Protein AF-A0A958YJ14-F1 (afdb_monomer)

Foldseek 3Di:
DVVLVVVLVVLLVVLLCLLQQVLVLCVLVVPPCSQLRSVLSLLLSLVVQLVSDPQSLVSLVVSLVSSLVSNCVLPVPRDPVSNVLSVCLSNLSSVLSNVDPPDLVSLLVSLQVSLLSVLVSVVVVCCVVVNCVVQVVQQVVVVVVCVVVVHDDPDGSSVVVSVVSSVVSNVSSNVSSVVSSVVVVVVVPDDPPPPPPPPPPPPDDDDDDDDDDPVVVVVVVVVVLVVVLVCCVPVVDDPDSVSVSCNSNSSSVVVVVCCCVPVND

Secondary structure (DSSP, 8-state):
-HHHHHHHHHHHHHHHHIIIIIHHHHHHTT-TTHHHHHHHHHHHHHHHHHHH-SSHHHHHHHHHHHHHHHHHHH-TTS-HHHHHHHHHHHHHHHHHHHHS-S-HHHHHHHHHHHHHHHHHHHHHHHHHHHHHHHHHHHHHHHHHHHHHTT---SS-HHHHHHHHHHHHHHHHHHHHHHHHHHHHHHHHHS----------------------HHHHHHHHHHHHHHHHHHHHHHH--TT-THHHHHHHHHHHHHHHHHHHHHT--

Solvent-accessible surface area (backbone atoms only — not comparable to full-atom values): 14707 Å² total; per-residue (Å²): 125,82,60,44,63,57,49,42,53,52,44,33,51,53,40,29,43,38,57,33,43,52,37,45,41,30,57,71,67,67,44,91,57,39,62,60,55,43,47,50,54,43,54,42,37,53,48,52,40,46,69,63,35,90,57,26,44,62,50,41,54,53,37,46,53,52,27,51,52,50,29,50,73,74,38,65,85,57,59,70,67,62,54,50,52,54,50,49,47,42,52,51,46,22,52,48,60,59,78,40,70,100,44,73,64,54,45,23,50,49,28,24,54,45,35,39,48,53,52,48,52,51,53,50,53,48,41,70,74,55,40,69,61,54,50,51,51,44,30,57,52,34,52,54,50,27,65,73,67,76,47,90,68,95,67,56,42,45,58,54,52,52,50,52,54,50,48,54,33,37,51,51,10,40,52,47,14,53,49,41,52,53,51,51,51,54,63,71,66,55,70,85,74,75,79,70,73,77,72,71,86,70,80,80,74,93,71,94,74,84,94,60,76,74,60,56,57,53,51,50,52,51,49,51,54,50,51,51,52,51,50,49,70,74,67,56,63,93,87,52,79,60,57,60,40,52,49,51,44,52,49,51,49,47,51,54,50,50,45,54,73,71,72,48,134

Sequence (265 aa):
MKNTKSIIEKLTALWALNECGLGGFMHVLNSPFTGVIVGGISILLISLIAFYAENKWQSILKALLIVLIIKMGVSPYSPFAAYIAVSFQAILGALLFSNFSWKRLTIVVLGLVTFLESALQKLIVLTIVYGENLWKAIDIYGYWIQAKLHFMSTTSATSVLIAIYLLVYAVCGILAGFFIKSMIQIISQEKEHTFELKADNLSFENSKSKRSFKRKVVWFWLLT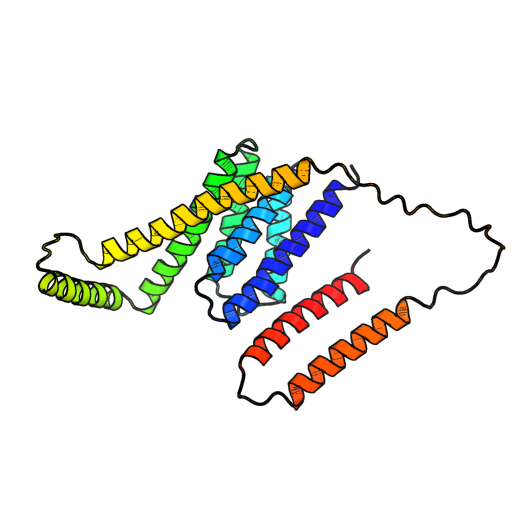VTVIVLAFTFFGGPLLGWQKAIYIVLRSFLILMLWYLVLGP

Radius of gyration: 24.13 Å; Cα contacts (8 Å, |Δi|>4): 210; chains: 1; bounding box: 49×46×86 Å

pLDDT: mean 77.94, std 17.93, range [33.56, 97.19]

Mean predicted aligned error: 14.06 Å

Nearest PDB structures (foldseek):
  4huq-assembly1_S  TM=5.018E-01  e=1.338E+00  Levilactobacillus brevis ATCC 367
  3efz-assembly1_B  TM=1.859E-01  e=7.776E+00  Cryptosporidium parvum Iowa II

Structure (mmCIF, N/CA/C/O backbone):
data_AF-A0A958YJ14-F1
#
_entry.id   AF-A0A958YJ14-F1
#
loop_
_atom_site.group_PDB
_atom_site.id
_atom_site.type_symbol
_atom_site.label_atom_id
_atom_site.label_alt_id
_atom_site.label_comp_id
_atom_site.label_asym_id
_atom_site.label_entity_id
_atom_site.label_seq_id
_atom_site.pdbx_PDB_ins_code
_atom_site.Cartn_x
_atom_site.Cartn_y
_atom_site.Cartn_z
_atom_site.occupancy
_atom_site.B_iso_or_equiv
_atom_site.auth_seq_id
_atom_site.auth_comp_id
_atom_site.auth_asym_id
_atom_site.auth_atom_id
_atom_site.pdbx_PDB_model_num
ATOM 1 N N . MET A 1 1 ? -21.530 1.262 24.829 1.00 42.09 1 MET A N 1
ATOM 2 C CA . MET A 1 1 ? -20.276 2.044 24.671 1.00 42.09 1 MET A CA 1
ATOM 3 C C . MET A 1 1 ? -18.987 1.298 25.055 1.00 42.09 1 MET A C 1
ATOM 5 O O . MET A 1 1 ? -17.949 1.648 24.517 1.00 42.09 1 MET A O 1
ATOM 9 N N . LYS A 1 2 ? -18.991 0.259 25.915 1.00 44.78 2 LYS A N 1
ATOM 10 C CA . LYS A 1 2 ? -17.759 -0.498 26.266 1.00 44.78 2 LYS A CA 1
ATOM 11 C C . LYS A 1 2 ? -17.163 -1.353 25.123 1.00 44.78 2 LYS A C 1
ATOM 13 O O . LYS A 1 2 ? -15.987 -1.686 25.190 1.00 44.78 2 LYS A O 1
ATOM 18 N N . ASN A 1 3 ? -17.936 -1.678 24.079 1.00 66.00 3 ASN A N 1
ATOM 19 C CA . ASN A 1 3 ? -17.528 -2.645 23.046 1.00 66.00 3 ASN A CA 1
ATOM 20 C C . ASN A 1 3 ? -16.706 -2.031 21.887 1.00 66.00 3 ASN A C 1
ATOM 22 O O . ASN A 1 3 ? -15.818 -2.685 21.351 1.00 66.00 3 ASN A O 1
ATOM 26 N N . THR A 1 4 ? -16.927 -0.759 21.524 1.00 79.69 4 THR A N 1
ATOM 27 C CA . THR A 1 4 ? -16.304 -0.134 20.334 1.00 79.69 4 THR A CA 1
ATOM 28 C C . THR A 1 4 ? -14.791 0.035 20.456 1.00 79.69 4 THR A C 1
ATOM 30 O O . THR A 1 4 ? -14.069 -0.237 19.501 1.00 79.69 4 THR A O 1
ATOM 33 N N . LYS A 1 5 ? -14.284 0.404 21.641 1.00 83.31 5 LYS A N 1
ATOM 34 C CA . LYS A 1 5 ? -12.832 0.479 21.891 1.00 83.31 5 LYS A CA 1
ATOM 35 C C . LYS A 1 5 ? -12.154 -0.885 21.737 1.00 83.31 5 LYS A C 1
ATOM 37 O O . LYS A 1 5 ? -11.157 -0.983 21.030 1.00 83.31 5 LYS A O 1
ATOM 42 N N . SER A 1 6 ? -12.749 -1.939 22.304 1.00 86.56 6 SER A N 1
ATOM 43 C CA . SER A 1 6 ? -12.231 -3.308 22.174 1.00 86.56 6 SER A CA 1
ATOM 44 C C . SER A 1 6 ? -12.225 -3.787 20.717 1.00 86.56 6 SER A C 1
ATOM 46 O O . SER A 1 6 ? -11.283 -4.451 20.289 1.00 86.56 6 SER A O 1
ATOM 48 N N . ILE A 1 7 ? -13.241 -3.423 19.924 1.00 88.44 7 ILE A N 1
ATOM 49 C CA . ILE A 1 7 ? -13.281 -3.732 18.487 1.00 88.44 7 ILE A CA 1
ATOM 50 C C . ILE A 1 7 ? -12.128 -3.036 17.751 1.00 88.44 7 ILE A C 1
ATOM 52 O O . ILE A 1 7 ? -11.415 -3.689 16.993 1.00 88.44 7 ILE A O 1
ATOM 56 N N . ILE A 1 8 ? -11.894 -1.744 18.000 1.00 90.44 8 ILE A N 1
ATOM 57 C CA . ILE A 1 8 ? -10.805 -0.987 17.358 1.00 90.44 8 ILE A CA 1
ATOM 58 C C . ILE A 1 8 ? -9.433 -1.575 17.709 1.00 90.44 8 ILE A C 1
ATOM 60 O O . ILE A 1 8 ? -8.580 -1.703 16.832 1.00 90.44 8 ILE A O 1
ATOM 64 N N . GLU A 1 9 ? -9.217 -1.984 18.959 1.00 90.94 9 GLU A N 1
ATOM 65 C CA . GLU A 1 9 ? -7.976 -2.644 19.386 1.00 90.94 9 GLU A CA 1
ATOM 66 C C . GLU A 1 9 ? -7.766 -3.983 18.665 1.00 90.94 9 GLU A C 1
ATOM 68 O O . GLU A 1 9 ? -6.679 -4.239 18.145 1.00 90.94 9 GLU A O 1
ATOM 73 N N . LYS A 1 10 ? -8.815 -4.809 18.543 1.00 91.81 10 LYS A N 1
ATOM 74 C CA . LYS A 1 10 ? -8.764 -6.075 17.789 1.00 91.81 10 LYS A CA 1
ATOM 75 C C . LYS A 1 10 ? -8.483 -5.849 16.304 1.00 91.81 10 LYS A C 1
ATOM 77 O O . LYS A 1 10 ? -7.664 -6.559 15.727 1.00 91.81 10 LYS A O 1
ATOM 82 N N . LEU A 1 11 ? -9.119 -4.850 15.690 1.00 93.56 11 LEU A N 1
ATOM 83 C CA . LEU A 1 11 ? -8.869 -4.476 14.295 1.00 93.56 11 LEU A CA 1
ATOM 84 C C . LEU A 1 11 ? -7.442 -3.952 14.097 1.00 93.56 11 LEU A C 1
ATOM 86 O O . LEU A 1 11 ? -6.807 -4.278 13.100 1.00 93.56 11 LEU A O 1
ATOM 90 N N . THR A 1 12 ? -6.913 -3.201 15.064 1.00 93.12 12 THR A N 1
ATOM 91 C CA . THR A 1 12 ? -5.523 -2.726 15.053 1.00 93.12 12 THR A CA 1
ATOM 92 C C . THR A 1 12 ? -4.544 -3.894 15.142 1.00 93.12 12 THR A C 1
ATOM 94 O O . THR A 1 12 ? -3.580 -3.948 14.384 1.00 93.12 12 THR A O 1
ATOM 97 N N . ALA A 1 13 ? -4.808 -4.869 16.016 1.00 91.88 13 ALA A N 1
ATOM 98 C CA . ALA A 1 13 ? -3.993 -6.075 16.126 1.00 91.88 13 ALA A CA 1
ATOM 99 C C . ALA A 1 13 ? -4.040 -6.921 14.841 1.00 91.88 13 ALA A C 1
ATOM 101 O O . ALA A 1 13 ? -3.000 -7.379 14.370 1.00 91.88 13 ALA A O 1
ATOM 102 N N . LEU A 1 14 ? -5.223 -7.079 14.234 1.00 93.25 14 LEU A N 1
ATOM 103 C CA . LEU A 1 14 ? -5.382 -7.733 12.930 1.00 93.25 14 LEU A CA 1
ATOM 104 C C . LEU A 1 14 ? -4.619 -6.996 11.829 1.00 93.25 14 LEU A C 1
ATOM 106 O O . LEU A 1 14 ? -4.011 -7.632 10.971 1.00 93.25 14 LEU A O 1
ATOM 110 N N . TRP A 1 15 ? -4.610 -5.665 11.866 1.00 95.56 15 TRP A N 1
ATOM 111 C CA . TRP A 1 15 ? -3.882 -4.863 10.891 1.00 95.56 15 TRP A CA 1
ATOM 112 C C . TRP A 1 15 ? -2.373 -5.005 11.065 1.00 95.56 15 TRP A C 1
ATOM 114 O O . TRP A 1 15 ? -1.661 -5.232 10.089 1.00 95.56 15 TRP A O 1
ATOM 124 N N . ALA A 1 16 ? -1.886 -4.999 12.304 1.00 91.88 16 ALA A N 1
ATOM 125 C CA . ALA A 1 16 ? -0.485 -5.266 12.593 1.00 91.88 16 ALA A CA 1
ATOM 126 C C . ALA A 1 16 ? -0.076 -6.678 12.140 1.00 91.88 16 ALA A C 1
ATOM 128 O O . ALA A 1 16 ? 0.976 -6.848 11.526 1.00 91.88 16 ALA A O 1
ATOM 129 N N . LEU A 1 17 ? -0.926 -7.684 12.363 1.00 91.00 17 LEU A N 1
ATOM 130 C CA . LEU A 1 17 ? -0.701 -9.043 11.872 1.00 91.00 17 LEU A CA 1
ATOM 131 C C . LEU A 1 17 ? -0.676 -9.108 10.336 1.00 91.00 17 LEU A C 1
ATOM 133 O O . LEU A 1 17 ? 0.172 -9.804 9.779 1.00 91.00 17 LEU A O 1
ATOM 137 N N . ASN A 1 18 ? -1.560 -8.381 9.647 1.00 92.44 18 ASN A N 1
ATOM 138 C CA . ASN A 1 18 ? -1.541 -8.284 8.186 1.00 92.44 18 ASN A CA 1
ATOM 139 C C . ASN A 1 18 ? -0.217 -7.686 7.686 1.00 92.44 18 ASN A C 1
ATOM 141 O O . ASN A 1 18 ? 0.430 -8.250 6.809 1.00 92.44 18 ASN A O 1
ATOM 145 N N . GLU A 1 19 ? 0.236 -6.589 8.284 1.00 89.56 19 GLU A N 1
ATOM 146 C CA . GLU A 1 19 ? 1.449 -5.902 7.841 1.00 89.56 19 GLU A CA 1
ATOM 147 C C . GLU A 1 19 ? 2.741 -6.664 8.143 1.00 89.56 19 GLU A C 1
ATOM 149 O O . GLU A 1 19 ? 3.651 -6.697 7.315 1.00 89.56 19 GLU A O 1
ATOM 154 N N . CYS A 1 20 ? 2.829 -7.290 9.315 1.00 86.94 20 CYS A N 1
ATOM 155 C CA . CYS A 1 20 ? 4.053 -7.960 9.758 1.00 86.94 20 CYS A CA 1
ATOM 156 C C . CYS A 1 20 ? 4.070 -9.433 9.347 1.00 86.94 20 CYS A C 1
ATOM 158 O O . CYS A 1 20 ? 5.082 -9.944 8.875 1.00 86.94 20 CYS A O 1
ATOM 160 N N . GLY A 1 21 ? 2.939 -10.118 9.525 1.00 84.06 21 GLY A N 1
ATOM 161 C CA . GLY A 1 21 ? 2.782 -11.537 9.233 1.00 84.06 21 GLY A CA 1
ATOM 162 C C . GLY A 1 21 ? 2.597 -11.785 7.742 1.00 84.06 21 GLY A C 1
ATOM 163 O O . GLY A 1 21 ? 3.484 -12.348 7.104 1.00 84.06 21 GLY A O 1
ATOM 164 N N . LEU A 1 22 ? 1.467 -11.345 7.175 1.00 83.31 22 LEU A N 1
ATOM 165 C CA . LEU A 1 22 ? 1.184 -11.547 5.747 1.00 83.31 22 LEU A CA 1
ATOM 166 C C . LEU A 1 22 ? 2.153 -10.751 4.867 1.00 83.31 22 LEU A C 1
ATOM 168 O O . LEU A 1 22 ? 2.692 -11.304 3.913 1.00 83.31 22 LEU A O 1
ATOM 172 N N . GLY A 1 23 ? 2.439 -9.494 5.213 1.00 80.81 23 GLY A N 1
ATOM 173 C CA . GLY A 1 23 ? 3.421 -8.667 4.509 1.00 80.81 23 GLY A CA 1
ATOM 174 C C . GLY A 1 23 ? 4.827 -9.259 4.526 1.00 80.81 23 GLY A C 1
ATOM 175 O O . GLY A 1 23 ? 5.443 -9.402 3.468 1.00 80.81 23 GLY A O 1
ATOM 176 N N . GLY A 1 24 ? 5.309 -9.687 5.696 1.00 76.50 24 GLY A N 1
ATOM 177 C CA . GLY A 1 24 ? 6.600 -10.362 5.826 1.00 76.50 24 GLY A CA 1
ATOM 178 C C . GLY A 1 24 ? 6.654 -11.678 5.046 1.00 76.50 24 GLY A C 1
ATOM 179 O O . GLY A 1 24 ? 7.612 -11.928 4.317 1.00 76.50 24 GLY A O 1
ATOM 180 N N . PHE A 1 25 ? 5.603 -12.496 5.128 1.00 80.44 25 PHE A N 1
ATOM 181 C CA . PHE A 1 25 ? 5.505 -13.757 4.390 1.00 80.44 25 PHE A CA 1
ATOM 182 C C . PHE A 1 25 ? 5.544 -13.546 2.872 1.00 80.44 25 PHE A C 1
ATOM 184 O O . PHE A 1 25 ? 6.325 -14.184 2.166 1.00 80.44 25 PHE A O 1
ATOM 191 N N . MET A 1 26 ? 4.749 -12.603 2.371 1.00 78.56 26 MET A N 1
ATOM 192 C CA . MET A 1 26 ? 4.671 -12.277 0.948 1.00 78.56 26 MET A CA 1
ATOM 193 C C . MET A 1 26 ? 5.985 -11.706 0.408 1.00 78.56 26 MET A C 1
ATOM 195 O O . MET A 1 26 ? 6.366 -12.001 -0.728 1.00 78.56 26 MET A O 1
ATOM 199 N N . HIS A 1 27 ? 6.715 -10.961 1.243 1.00 71.62 27 HIS A N 1
ATOM 200 C CA . HIS A 1 27 ? 8.055 -10.502 0.911 1.00 71.62 27 HIS A CA 1
ATOM 201 C C . HIS A 1 27 ? 9.051 -11.664 0.811 1.00 71.62 27 HIS A C 1
ATOM 203 O O . HIS A 1 27 ? 9.857 -11.697 -0.115 1.00 71.62 27 HIS A O 1
ATOM 209 N N . VAL A 1 28 ? 9.009 -12.631 1.730 1.00 74.81 28 VAL A N 1
ATOM 210 C CA . VAL A 1 28 ? 9.900 -13.804 1.671 1.00 74.81 28 VAL A CA 1
ATOM 211 C C . VAL A 1 28 ? 9.611 -14.661 0.436 1.00 74.81 28 VAL A C 1
ATOM 213 O O . VAL A 1 28 ? 10.536 -15.202 -0.165 1.00 74.81 28 VAL A O 1
ATOM 216 N N . LEU A 1 29 ? 8.346 -14.747 0.018 1.00 76.38 29 LEU A N 1
ATOM 217 C CA . LEU A 1 29 ? 7.948 -15.446 -1.205 1.00 76.38 29 LEU A CA 1
ATOM 218 C C . LEU A 1 29 ? 8.246 -14.672 -2.501 1.00 76.38 29 LEU A C 1
ATOM 220 O O . LEU A 1 29 ? 7.975 -15.197 -3.578 1.00 76.38 29 LEU A O 1
ATOM 224 N N . ASN A 1 30 ? 8.774 -13.443 -2.424 1.00 70.12 30 ASN A N 1
ATOM 225 C CA . ASN A 1 30 ? 8.978 -12.549 -3.571 1.00 70.12 30 ASN A CA 1
ATOM 226 C C . ASN A 1 30 ? 7.718 -12.394 -4.445 1.00 70.12 30 ASN A C 1
ATOM 228 O O . ASN A 1 30 ? 7.798 -12.286 -5.670 1.00 70.12 30 ASN A O 1
ATOM 232 N N . SER A 1 31 ? 6.533 -12.405 -3.826 1.00 75.81 31 SER A N 1
ATOM 233 C CA . SER A 1 31 ? 5.286 -12.397 -4.585 1.00 75.81 31 SER A CA 1
ATOM 234 C C . SER A 1 31 ? 5.029 -11.019 -5.210 1.00 75.81 31 SER A C 1
ATOM 236 O O . SER A 1 31 ? 4.998 -10.004 -4.496 1.00 75.81 31 SER A O 1
ATOM 238 N N . PRO A 1 32 ? 4.750 -10.940 -6.525 1.00 69.06 32 PRO A N 1
ATOM 239 C CA . PRO A 1 32 ? 4.473 -9.668 -7.189 1.00 69.06 32 PRO A CA 1
ATOM 240 C C . PRO A 1 32 ? 3.169 -9.020 -6.691 1.00 69.06 32 PRO A C 1
ATOM 242 O O . PRO A 1 32 ? 3.013 -7.798 -6.786 1.00 69.06 32 PRO A O 1
ATOM 245 N N . PHE A 1 33 ? 2.266 -9.801 -6.087 1.00 76.38 33 PHE A N 1
ATOM 246 C CA . PHE A 1 33 ? 0.945 -9.359 -5.626 1.00 76.38 33 PHE A CA 1
ATOM 247 C C . PHE A 1 33 ? 0.911 -8.862 -4.175 1.00 76.38 33 PHE A C 1
ATOM 249 O O . PHE A 1 33 ? -0.157 -8.510 -3.677 1.00 76.38 33 PHE A O 1
ATOM 256 N N . THR A 1 34 ? 2.067 -8.778 -3.506 1.00 81.19 34 THR A N 1
ATOM 257 C CA . THR A 1 34 ? 2.179 -8.340 -2.102 1.00 81.19 34 THR A CA 1
ATOM 258 C C . THR A 1 34 ? 1.433 -7.033 -1.830 1.00 81.19 34 THR A C 1
ATOM 260 O O . THR A 1 34 ? 0.605 -6.979 -0.928 1.00 81.19 34 THR A O 1
ATOM 263 N N . GLY A 1 35 ? 1.653 -6.002 -2.654 1.00 80.56 35 GLY A N 1
ATOM 264 C CA . GLY A 1 35 ? 1.011 -4.696 -2.464 1.00 80.56 35 GLY A CA 1
ATOM 265 C C . GLY A 1 35 ? -0.514 -4.725 -2.618 1.00 80.56 35 GLY A C 1
ATOM 266 O O . GLY A 1 35 ? -1.209 -4.025 -1.894 1.00 80.56 35 GLY A O 1
ATOM 267 N N . VAL A 1 36 ? -1.041 -5.576 -3.504 1.00 86.75 36 VAL A N 1
ATOM 268 C CA . VAL A 1 36 ? -2.489 -5.702 -3.738 1.00 86.75 36 VAL A CA 1
ATOM 269 C C . VAL A 1 36 ? -3.163 -6.413 -2.567 1.00 86.75 36 VAL A C 1
ATOM 271 O O . VAL A 1 36 ? -4.176 -5.942 -2.059 1.00 86.75 36 VAL A O 1
ATOM 274 N N . ILE A 1 37 ? -2.592 -7.533 -2.118 1.00 88.50 37 ILE A N 1
ATOM 275 C CA . ILE A 1 37 ? -3.187 -8.358 -1.060 1.00 88.50 37 ILE A CA 1
ATOM 276 C C . ILE A 1 37 ? -3.056 -7.662 0.296 1.00 88.50 37 ILE A C 1
ATOM 278 O O . ILE A 1 37 ? -4.057 -7.421 0.968 1.00 88.50 37 ILE A O 1
ATOM 282 N N . VAL A 1 38 ? -1.830 -7.297 0.678 1.00 90.62 38 VAL A N 1
ATOM 283 C CA . VAL A 1 38 ? -1.550 -6.687 1.985 1.00 90.62 38 VAL A CA 1
ATOM 284 C C . VAL A 1 38 ? -2.198 -5.308 2.058 1.00 90.62 38 VAL A C 1
ATOM 286 O O . VAL A 1 38 ? -2.910 -5.028 3.018 1.00 90.62 38 VAL A O 1
ATOM 289 N N . GLY A 1 39 ? -2.049 -4.490 1.010 1.00 90.75 39 GLY A N 1
ATOM 290 C CA . GLY A 1 39 ? -2.685 -3.177 0.931 1.00 90.75 39 GLY A CA 1
ATOM 291 C C . GLY A 1 39 ? -4.211 -3.259 0.934 1.00 90.75 39 GLY A C 1
ATOM 292 O O . GLY A 1 39 ? -4.856 -2.509 1.660 1.00 90.75 39 GLY A O 1
ATOM 293 N N . GLY A 1 40 ? -4.804 -4.208 0.203 1.00 92.75 40 GLY A N 1
ATOM 294 C CA . GLY A 1 40 ? -6.254 -4.419 0.184 1.00 92.75 40 GLY A CA 1
ATOM 295 C C . GLY A 1 40 ? -6.830 -4.739 1.566 1.00 92.75 40 GLY A C 1
ATOM 296 O O . GLY A 1 40 ? -7.809 -4.120 1.988 1.00 92.75 40 GLY A O 1
ATOM 297 N N . ILE A 1 41 ? -6.191 -5.655 2.302 1.00 93.31 41 ILE A N 1
ATOM 298 C CA . ILE A 1 41 ? -6.588 -5.997 3.677 1.00 93.31 41 ILE A CA 1
ATOM 299 C C . ILE A 1 41 ? -6.380 -4.798 4.613 1.00 93.31 41 ILE A C 1
ATOM 301 O O . ILE A 1 41 ? -7.245 -4.508 5.439 1.00 93.31 41 ILE A O 1
ATOM 305 N N . SER A 1 42 ? -5.285 -4.051 4.459 1.00 94.94 42 SER A N 1
ATOM 306 C CA . SER A 1 42 ? -5.022 -2.852 5.261 1.00 94.94 42 SER A CA 1
ATOM 307 C C . SER A 1 42 ? -6.098 -1.787 5.067 1.00 94.94 42 SER A C 1
ATOM 309 O O . SER A 1 42 ? -6.633 -1.276 6.048 1.00 94.94 42 SER A O 1
ATOM 311 N N . ILE A 1 43 ? -6.515 -1.511 3.829 1.00 95.12 43 ILE A N 1
ATOM 312 C CA . ILE A 1 43 ? -7.589 -0.545 3.548 1.00 95.12 43 ILE A CA 1
ATOM 313 C C . ILE A 1 43 ? -8.925 -1.016 4.133 1.00 95.12 43 ILE A C 1
ATOM 315 O O . ILE A 1 43 ? -9.682 -0.198 4.662 1.00 95.12 43 ILE A O 1
ATOM 319 N N . LEU A 1 44 ? -9.214 -2.321 4.088 1.00 95.25 44 LEU A N 1
ATOM 320 C CA . LEU A 1 44 ? -10.399 -2.899 4.725 1.00 95.25 44 LEU A CA 1
ATOM 321 C C . LEU A 1 44 ? -10.394 -2.651 6.239 1.00 95.25 44 LEU A C 1
ATOM 323 O O . LEU A 1 44 ? -11.397 -2.200 6.790 1.00 95.25 44 LEU A O 1
ATOM 327 N N . LEU A 1 45 ? -9.265 -2.900 6.905 1.00 95.50 45 LEU A N 1
ATOM 328 C CA . LEU A 1 45 ? -9.130 -2.730 8.352 1.00 95.50 45 LEU A CA 1
ATOM 329 C C . LEU A 1 45 ? -9.157 -1.256 8.763 1.00 95.50 45 LEU A C 1
ATOM 331 O O . LEU A 1 45 ? -9.859 -0.911 9.710 1.00 95.50 45 LEU A O 1
ATOM 335 N N . ILE A 1 46 ? -8.483 -0.374 8.018 1.00 95.38 46 ILE A N 1
ATOM 336 C CA . ILE A 1 46 ? -8.555 1.084 8.210 1.00 95.38 46 ILE A CA 1
ATOM 337 C C . ILE A 1 46 ? -10.004 1.561 8.080 1.00 95.38 46 ILE A C 1
ATOM 339 O O . ILE A 1 46 ? -10.477 2.343 8.906 1.00 95.38 46 ILE A O 1
ATOM 343 N N . SER A 1 47 ? -10.728 1.055 7.079 1.00 94.31 47 SER A N 1
ATOM 344 C CA . SER A 1 47 ? -12.145 1.359 6.898 1.00 94.31 47 SER A CA 1
ATOM 345 C C . SER A 1 47 ? -12.951 0.873 8.109 1.00 94.31 47 SER A C 1
ATOM 347 O O . SER A 1 47 ? -13.644 1.666 8.735 1.00 94.31 47 SER A O 1
ATOM 349 N N . LEU A 1 48 ? -12.822 -0.385 8.535 1.00 92.81 48 LEU A N 1
ATOM 350 C CA . LEU A 1 48 ? -13.539 -0.885 9.717 1.00 92.81 48 LEU A CA 1
ATOM 351 C C . LEU A 1 48 ? -13.219 -0.089 10.996 1.00 92.81 48 LEU A C 1
ATOM 353 O O . LEU A 1 48 ? -14.129 0.228 11.760 1.00 92.81 48 LEU A O 1
ATOM 357 N N . ILE A 1 49 ? -11.961 0.305 11.213 1.00 93.12 49 ILE A N 1
ATOM 358 C CA . ILE A 1 49 ? -11.577 1.177 12.335 1.00 93.12 49 ILE A CA 1
ATOM 359 C C . ILE A 1 49 ? -12.325 2.510 12.243 1.00 93.12 49 ILE A C 1
ATOM 361 O O . ILE A 1 49 ? -12.903 2.969 13.227 1.00 93.12 49 ILE A O 1
ATOM 365 N N . ALA A 1 50 ? -12.362 3.112 11.056 1.00 92.56 50 ALA A N 1
ATOM 366 C CA . ALA A 1 50 ? -13.070 4.359 10.805 1.00 92.56 50 ALA A CA 1
ATOM 367 C C . ALA A 1 50 ? -14.605 4.232 10.933 1.00 92.56 50 ALA A C 1
ATOM 369 O O . ALA A 1 50 ? -15.286 5.247 11.094 1.00 92.56 50 ALA A O 1
ATOM 370 N N . PHE A 1 51 ? -15.156 3.017 10.830 1.00 90.38 51 PHE A N 1
ATOM 371 C CA . PHE A 1 51 ? -16.592 2.747 10.934 1.00 90.38 51 PHE A CA 1
ATOM 372 C C . PHE A 1 51 ? -17.040 2.731 12.397 1.00 90.38 51 PHE A C 1
ATOM 374 O O . PHE A 1 51 ? -18.069 3.310 12.733 1.00 90.38 51 PHE A O 1
ATOM 381 N N . TYR A 1 52 ? -16.240 2.120 13.275 1.00 89.25 52 TYR A N 1
ATOM 382 C CA . TYR A 1 52 ? -16.532 2.021 14.711 1.00 89.25 52 TYR A CA 1
ATOM 383 C C . TYR A 1 52 ? -15.996 3.194 15.549 1.00 89.25 52 TYR A C 1
ATOM 385 O O . TYR A 1 52 ? -16.333 3.307 16.729 1.00 89.25 52 TYR A O 1
ATOM 393 N N . ALA A 1 53 ? -15.140 4.050 14.985 1.00 89.12 53 ALA A N 1
ATOM 394 C CA . ALA A 1 53 ? -14.535 5.169 15.701 1.00 89.12 53 ALA A CA 1
ATOM 395 C C . ALA A 1 53 ? -15.453 6.398 15.789 1.00 89.12 53 ALA A C 1
ATOM 397 O O . ALA A 1 53 ? -15.951 6.891 14.780 1.00 89.12 53 ALA A O 1
ATOM 398 N N . GLU A 1 54 ? -15.560 6.970 16.992 1.00 84.50 54 GLU A N 1
ATOM 399 C CA . GLU A 1 54 ? -16.169 8.291 17.210 1.00 84.50 54 GLU A CA 1
ATOM 400 C C . GLU A 1 54 ? -15.291 9.399 16.600 1.00 84.50 54 GLU A C 1
ATOM 402 O O . GLU A 1 54 ? -15.750 10.195 15.783 1.00 84.50 54 GLU A O 1
ATOM 407 N N . ASN A 1 55 ? -13.990 9.401 16.929 1.00 89.88 55 ASN A N 1
ATOM 408 C CA . ASN A 1 55 ? -12.990 10.277 16.317 1.00 89.88 55 ASN A CA 1
ATOM 409 C C . ASN A 1 55 ? -12.097 9.482 15.354 1.00 89.88 55 ASN A C 1
ATOM 411 O O . ASN A 1 55 ? -11.077 8.909 15.742 1.00 89.88 55 ASN A O 1
ATOM 415 N N . LYS A 1 56 ? -12.498 9.457 14.081 1.00 92.19 56 LYS A N 1
ATOM 416 C CA . LYS A 1 56 ? -11.861 8.660 13.020 1.00 92.19 56 LYS A CA 1
ATOM 417 C C . LYS A 1 56 ? -10.381 8.991 12.844 1.00 92.19 56 LYS A C 1
ATOM 419 O O . LYS A 1 56 ? -9.559 8.082 12.818 1.00 92.19 56 LYS A O 1
ATOM 424 N N . TRP A 1 57 ? -10.042 10.280 12.789 1.00 93.31 57 TRP A N 1
ATOM 425 C CA . TRP A 1 57 ? -8.665 10.742 12.599 1.00 93.31 57 TRP A CA 1
ATOM 426 C C . TRP A 1 57 ? -7.746 10.219 13.705 1.00 93.31 57 TRP A C 1
ATOM 428 O O . TRP A 1 57 ? -6.743 9.560 13.437 1.00 93.31 57 TRP A O 1
ATOM 438 N N . GLN A 1 58 ? -8.125 10.448 14.966 1.00 93.06 58 GLN A N 1
ATOM 439 C CA . GLN A 1 58 ? -7.317 10.014 16.104 1.00 93.06 58 GLN A CA 1
ATOM 440 C C . GLN A 1 58 ? -7.229 8.489 16.208 1.00 93.06 58 GLN A C 1
ATOM 442 O O . GLN A 1 58 ? -6.152 7.971 16.493 1.00 93.06 58 GLN A O 1
ATOM 447 N N . SER A 1 59 ? -8.328 7.764 15.986 1.00 94.00 59 SER A N 1
ATOM 448 C CA . SER A 1 59 ? -8.328 6.300 16.085 1.00 94.00 59 SER A CA 1
ATOM 449 C C . SER A 1 59 ? -7.457 5.642 15.016 1.00 94.00 59 SER A C 1
ATOM 451 O O . SER A 1 59 ? -6.693 4.737 15.341 1.00 94.00 59 SER A O 1
ATOM 453 N N . ILE A 1 60 ? -7.511 6.118 13.767 1.00 96.06 60 ILE A N 1
ATOM 454 C CA . ILE A 1 60 ? -6.694 5.570 12.674 1.00 96.06 60 ILE A CA 1
ATOM 455 C C . ILE A 1 60 ? -5.213 5.883 12.894 1.00 96.06 60 ILE A C 1
ATOM 457 O O . ILE A 1 60 ? -4.386 4.994 12.728 1.00 96.06 60 ILE A O 1
ATOM 461 N N . LEU A 1 61 ? -4.857 7.102 13.321 1.00 96.31 61 LEU A N 1
ATOM 462 C CA . LEU A 1 61 ? -3.453 7.448 13.580 1.00 96.31 61 LEU A CA 1
ATOM 463 C C . LEU A 1 61 ? -2.871 6.705 14.788 1.00 96.31 61 LEU A C 1
ATOM 465 O O . LEU A 1 61 ? -1.717 6.281 14.746 1.00 96.31 61 LEU A O 1
ATOM 469 N N . LYS A 1 62 ? -3.662 6.496 15.848 1.00 94.62 62 LYS A N 1
ATOM 470 C CA . LYS A 1 62 ? -3.254 5.644 16.976 1.00 94.62 62 LYS A CA 1
ATOM 471 C C . LYS A 1 62 ? -3.016 4.207 16.517 1.00 94.62 62 LYS A C 1
ATOM 473 O O . LYS A 1 62 ? -1.991 3.627 16.865 1.00 94.62 62 LYS A O 1
ATOM 478 N N . ALA A 1 63 ? -3.928 3.661 15.712 1.00 96.06 63 ALA A N 1
ATOM 479 C CA . ALA A 1 63 ? -3.774 2.330 15.140 1.00 96.06 63 ALA A CA 1
ATOM 480 C C . ALA A 1 63 ? -2.532 2.238 14.239 1.00 96.06 63 ALA A C 1
ATOM 482 O O . ALA A 1 63 ? -1.745 1.309 14.390 1.00 96.06 63 ALA A O 1
ATOM 483 N N . LEU A 1 64 ? -2.303 3.235 13.377 1.00 97.19 64 LEU A N 1
ATOM 484 C CA . LEU A 1 64 ? -1.121 3.323 12.519 1.00 97.19 64 LEU A CA 1
ATOM 485 C C . LEU A 1 64 ? 0.168 3.288 13.340 1.00 97.19 64 LEU A C 1
ATOM 487 O O . LEU A 1 64 ? 1.070 2.521 13.025 1.00 97.19 64 LEU A O 1
ATOM 491 N N . LEU A 1 65 ? 0.258 4.099 14.395 1.00 95.12 65 LEU A N 1
ATOM 492 C CA . LEU A 1 65 ? 1.448 4.161 15.238 1.00 95.12 65 LEU A CA 1
ATOM 493 C C . LEU A 1 65 ? 1.746 2.797 15.870 1.00 95.12 65 LEU A C 1
ATOM 495 O O . LEU A 1 65 ? 2.883 2.333 15.819 1.00 95.12 65 LEU A O 1
ATOM 499 N N . ILE A 1 66 ? 0.722 2.123 16.400 1.00 92.94 66 ILE A N 1
ATOM 500 C CA . ILE A 1 66 ? 0.856 0.769 16.955 1.00 92.94 66 ILE A CA 1
ATOM 501 C C . ILE A 1 66 ? 1.336 -0.209 15.874 1.00 92.94 66 ILE A C 1
ATOM 503 O O . ILE A 1 66 ? 2.279 -0.965 16.099 1.00 92.94 66 ILE A O 1
ATOM 507 N N . VAL A 1 67 ? 0.730 -0.170 14.686 1.00 94.44 67 VAL A N 1
ATOM 508 C CA . VAL A 1 67 ? 1.080 -1.043 13.556 1.00 94.44 67 VAL A CA 1
ATOM 509 C C . VAL A 1 67 ? 2.521 -0.822 13.105 1.00 94.44 67 VAL A C 1
ATOM 511 O O . VAL A 1 67 ? 3.234 -1.798 12.891 1.00 94.44 67 VAL A O 1
ATOM 514 N N . LEU A 1 68 ? 2.986 0.427 13.016 1.00 92.25 68 LEU A N 1
ATOM 515 C CA . LEU A 1 68 ? 4.369 0.745 12.656 1.00 92.25 68 LEU A CA 1
ATOM 516 C C . LEU A 1 68 ? 5.361 0.258 13.716 1.00 92.25 68 LEU A C 1
ATOM 518 O O . LEU A 1 68 ? 6.367 -0.346 13.353 1.00 92.25 68 LEU A O 1
ATOM 522 N N . ILE A 1 69 ? 5.066 0.451 15.007 1.00 89.31 69 ILE A N 1
ATOM 523 C CA . ILE A 1 69 ? 5.912 -0.060 16.098 1.00 89.31 69 ILE A CA 1
ATOM 524 C C . ILE A 1 69 ? 6.034 -1.582 16.008 1.00 89.31 69 ILE A C 1
ATOM 526 O O . ILE A 1 69 ? 7.142 -2.117 16.065 1.00 89.31 69 ILE A O 1
ATOM 530 N N . ILE A 1 70 ? 4.914 -2.287 15.823 1.00 87.88 70 ILE A N 1
ATOM 531 C CA . ILE A 1 70 ? 4.924 -3.747 15.686 1.00 87.88 70 ILE A CA 1
ATOM 532 C C . ILE A 1 70 ? 5.684 -4.152 14.415 1.00 87.88 70 ILE A C 1
ATOM 534 O O . ILE A 1 70 ? 6.503 -5.065 14.474 1.00 87.88 70 ILE A O 1
ATOM 538 N N . LYS A 1 71 ? 5.503 -3.444 13.293 1.00 86.38 71 LYS A N 1
ATOM 539 C CA . LYS A 1 71 ? 6.210 -3.714 12.028 1.00 86.38 71 LYS A CA 1
ATOM 540 C C . LYS A 1 71 ? 7.717 -3.572 12.162 1.00 86.38 71 LYS A C 1
ATOM 542 O O . LYS A 1 71 ? 8.444 -4.458 11.708 1.00 86.38 71 LYS A O 1
ATOM 547 N N . MET A 1 72 ? 8.172 -2.528 12.850 1.00 83.25 72 MET A N 1
ATOM 548 C CA . MET A 1 72 ? 9.586 -2.327 13.158 1.00 83.25 72 MET A CA 1
ATOM 549 C C . MET A 1 72 ? 10.121 -3.398 14.114 1.00 83.25 72 MET A C 1
ATOM 551 O O . MET A 1 72 ? 11.210 -3.918 13.892 1.00 83.25 72 MET A O 1
ATOM 555 N N . GLY A 1 73 ? 9.364 -3.763 15.153 1.00 81.75 73 GLY A N 1
ATOM 556 C CA . GLY A 1 73 ? 9.798 -4.751 16.145 1.00 81.75 73 GLY A CA 1
ATOM 557 C C . GLY A 1 73 ? 9.825 -6.191 15.622 1.00 81.75 73 GLY A C 1
ATOM 558 O O . GLY A 1 73 ? 10.738 -6.952 15.937 1.00 81.75 73 GLY A O 1
ATOM 559 N N . VAL A 1 74 ? 8.836 -6.574 14.813 1.00 81.81 74 VAL A N 1
ATOM 560 C CA . VAL A 1 74 ? 8.659 -7.947 14.310 1.00 81.81 74 VAL A CA 1
ATOM 561 C C . VAL A 1 74 ? 9.407 -8.170 12.994 1.00 81.81 74 VAL A C 1
ATOM 563 O O . VAL A 1 74 ? 9.950 -9.252 12.770 1.00 81.81 74 VAL A O 1
ATOM 566 N N . SER A 1 75 ? 9.476 -7.154 12.131 1.00 70.25 75 SER A N 1
ATOM 567 C CA . SER A 1 75 ? 10.050 -7.254 10.783 1.00 70.25 75 SER A CA 1
ATOM 568 C C . SER A 1 75 ? 10.945 -6.052 10.426 1.00 70.25 75 SER A C 1
ATOM 570 O O . SER A 1 75 ? 10.675 -5.352 9.444 1.00 70.25 75 SER A O 1
ATOM 572 N N . PRO A 1 76 ? 12.041 -5.811 11.175 1.00 68.75 76 PRO A N 1
ATOM 573 C CA . PRO A 1 76 ? 12.892 -4.628 10.992 1.00 68.75 76 PRO A CA 1
ATOM 574 C C . PRO A 1 76 ? 13.506 -4.534 9.589 1.00 68.75 76 PRO A C 1
ATOM 576 O O . PRO A 1 76 ? 13.741 -3.439 9.093 1.00 68.75 76 PRO A O 1
ATOM 579 N N . TYR A 1 77 ? 13.709 -5.672 8.921 1.00 70.00 77 TYR A N 1
ATOM 580 C CA . TYR A 1 77 ? 14.278 -5.751 7.572 1.00 70.00 77 TYR A CA 1
ATOM 581 C C . TYR A 1 77 ? 13.263 -5.513 6.443 1.00 70.00 77 TYR A C 1
ATOM 583 O O . TYR A 1 77 ? 13.600 -5.701 5.275 1.00 70.00 77 TYR A O 1
ATOM 591 N N . SER A 1 78 ? 12.019 -5.138 6.760 1.00 73.81 78 SER A N 1
ATOM 592 C CA . SER A 1 78 ? 11.035 -4.774 5.737 1.00 73.81 78 SER A CA 1
ATOM 593 C C . SER A 1 78 ? 11.525 -3.575 4.909 1.00 73.81 78 SER A C 1
ATOM 595 O O . SER A 1 78 ? 12.121 -2.654 5.473 1.00 73.81 78 SER A O 1
ATOM 597 N N . PRO A 1 79 ? 11.251 -3.524 3.592 1.00 76.88 79 PRO A N 1
ATOM 598 C CA . PRO A 1 79 ? 11.649 -2.408 2.747 1.00 76.88 79 PRO A CA 1
ATOM 599 C C . PRO A 1 79 ? 11.113 -1.088 3.273 1.00 76.88 79 PRO A C 1
ATOM 601 O O . PRO A 1 79 ? 9.955 -0.996 3.680 1.00 76.88 79 PRO A O 1
ATOM 604 N N . PHE A 1 80 ? 11.921 -0.038 3.159 1.00 81.94 80 PHE A N 1
ATOM 605 C CA . PHE A 1 80 ? 11.518 1.306 3.561 1.00 81.94 80 PHE A CA 1
ATOM 606 C C . PHE A 1 80 ? 10.220 1.765 2.868 1.00 81.94 80 PHE A C 1
ATOM 608 O O . PHE A 1 80 ? 9.318 2.291 3.521 1.00 81.94 80 PHE A O 1
ATOM 615 N N . ALA A 1 81 ? 10.061 1.450 1.577 1.00 84.06 81 ALA A N 1
ATOM 616 C CA . ALA A 1 81 ? 8.839 1.725 0.816 1.00 84.06 81 ALA A CA 1
ATOM 617 C C . ALA A 1 81 ? 7.577 1.104 1.451 1.00 84.06 81 ALA A C 1
ATOM 619 O O . ALA A 1 81 ? 6.508 1.708 1.425 1.00 84.06 81 ALA A O 1
ATOM 620 N N . ALA A 1 82 ? 7.700 -0.053 2.111 1.00 84.75 82 ALA A N 1
ATOM 621 C CA . ALA A 1 82 ? 6.577 -0.713 2.773 1.00 84.75 82 ALA A CA 1
ATOM 622 C C . ALA A 1 82 ? 6.131 -0.003 4.063 1.00 84.75 82 ALA A C 1
ATOM 624 O O . ALA A 1 82 ? 4.999 -0.203 4.496 1.00 84.75 82 ALA A O 1
ATOM 625 N N . TYR A 1 83 ? 6.981 0.808 4.698 1.00 89.19 83 TYR A N 1
ATOM 626 C CA . TYR A 1 83 ? 6.568 1.673 5.811 1.00 89.19 83 TYR A CA 1
ATOM 627 C C . TYR A 1 83 ? 5.859 2.928 5.296 1.00 89.19 83 TYR A C 1
ATOM 629 O O . TYR A 1 83 ? 4.842 3.340 5.862 1.00 89.19 83 TYR A O 1
ATOM 637 N N . ILE A 1 84 ? 6.356 3.492 4.190 1.00 91.00 84 ILE A N 1
ATOM 638 C CA . ILE A 1 84 ? 5.731 4.635 3.514 1.00 91.00 84 ILE A CA 1
ATOM 639 C C . ILE A 1 84 ? 4.332 4.260 3.026 1.00 91.00 84 ILE A C 1
ATOM 641 O O . ILE A 1 84 ? 3.385 4.974 3.337 1.00 91.00 84 ILE A O 1
ATOM 645 N N . ALA A 1 85 ? 4.184 3.118 2.348 1.00 91.81 85 ALA A N 1
ATOM 646 C CA . ALA A 1 85 ? 2.905 2.684 1.783 1.00 91.81 85 ALA A CA 1
ATOM 647 C C . ALA A 1 85 ? 1.808 2.566 2.855 1.00 91.81 85 ALA A C 1
ATOM 649 O O . ALA A 1 85 ? 0.713 3.099 2.698 1.00 91.81 85 ALA A O 1
ATOM 650 N N . VAL A 1 86 ? 2.110 1.924 3.988 1.00 94.06 86 VAL A N 1
ATOM 651 C CA . VAL A 1 86 ? 1.152 1.738 5.095 1.00 94.06 86 VAL A CA 1
ATOM 652 C C . VAL A 1 86 ? 0.787 3.064 5.745 1.00 94.06 86 VAL A C 1
ATOM 654 O O . VAL A 1 86 ? -0.379 3.318 6.049 1.00 94.06 86 VAL A O 1
ATOM 657 N N . SER A 1 87 ? 1.782 3.930 5.932 1.00 95.38 87 SER A N 1
ATOM 658 C CA . SER A 1 87 ? 1.566 5.268 6.478 1.00 95.38 87 SER A CA 1
ATOM 659 C C . SER A 1 87 ? 0.681 6.093 5.549 1.00 95.38 87 SER A C 1
ATOM 661 O O . SER A 1 87 ? -0.278 6.709 6.005 1.00 95.38 87 SER A O 1
ATOM 663 N N . PHE A 1 88 ? 0.941 6.044 4.241 1.00 95.94 88 PHE A N 1
ATOM 664 C CA . PHE A 1 88 ? 0.139 6.720 3.231 1.00 95.94 88 PHE A CA 1
ATOM 665 C C . PHE A 1 88 ? -1.305 6.202 3.214 1.00 95.94 88 PHE A C 1
ATOM 667 O O . PHE A 1 88 ? -2.235 7.003 3.286 1.00 95.94 88 PHE A O 1
ATOM 674 N N . GLN A 1 89 ? -1.509 4.880 3.209 1.00 95.75 89 GLN A N 1
ATOM 675 C CA . GLN A 1 89 ? -2.836 4.253 3.268 1.00 95.75 89 GLN A CA 1
ATOM 676 C C . GLN A 1 89 ? -3.648 4.738 4.475 1.00 95.75 89 GLN A C 1
ATOM 678 O O . GLN A 1 89 ? -4.820 5.096 4.345 1.00 95.75 89 GLN A O 1
ATOM 683 N N . ALA A 1 90 ? -3.017 4.782 5.647 1.00 96.69 90 ALA A N 1
ATOM 684 C CA . ALA A 1 90 ? -3.660 5.177 6.889 1.00 96.69 90 ALA A CA 1
ATOM 685 C C . ALA A 1 90 ? -3.937 6.678 6.974 1.00 96.69 90 ALA A C 1
ATOM 687 O O . ALA A 1 90 ? -5.030 7.068 7.377 1.00 96.69 90 ALA A O 1
ATOM 688 N N . ILE A 1 91 ? -2.984 7.523 6.573 1.00 97.12 91 ILE A N 1
ATOM 689 C CA . ILE A 1 91 ? -3.151 8.983 6.563 1.00 97.12 91 ILE A CA 1
ATOM 690 C C . ILE A 1 91 ? -4.227 9.382 5.553 1.00 97.12 91 ILE A C 1
ATOM 692 O O . ILE A 1 91 ? -5.115 10.170 5.879 1.00 97.12 91 ILE A O 1
ATOM 696 N N . LEU A 1 92 ? -4.196 8.805 4.349 1.00 96.44 92 LEU A N 1
ATOM 697 C CA . LEU A 1 92 ? -5.214 9.051 3.335 1.00 96.44 92 LEU A CA 1
ATOM 698 C C . LEU A 1 92 ? -6.588 8.569 3.805 1.00 96.44 92 LEU A C 1
ATOM 700 O O . LEU A 1 92 ? -7.570 9.294 3.662 1.00 96.44 92 LEU A O 1
ATOM 704 N N . GLY A 1 93 ? -6.662 7.381 4.412 1.00 95.12 93 GLY A N 1
ATOM 705 C CA . GLY A 1 93 ? -7.888 6.873 5.021 1.00 95.12 93 GLY A CA 1
ATOM 706 C C . GLY A 1 93 ? -8.409 7.800 6.118 1.00 95.12 93 GLY A C 1
ATOM 707 O O . GLY A 1 93 ? -9.591 8.140 6.124 1.00 95.12 93 GLY A O 1
ATOM 708 N N . ALA A 1 94 ? -7.530 8.275 7.003 1.00 95.31 94 ALA A N 1
ATOM 709 C CA . ALA A 1 94 ? -7.884 9.214 8.058 1.00 95.31 94 ALA A CA 1
ATOM 710 C C . ALA A 1 94 ? -8.457 10.516 7.498 1.00 95.31 94 ALA A C 1
ATOM 712 O O . ALA A 1 94 ? -9.531 10.916 7.938 1.00 95.31 94 ALA A O 1
ATOM 713 N N . LEU A 1 95 ? -7.801 11.112 6.499 1.00 95.56 95 LEU A N 1
ATOM 714 C CA . LEU A 1 95 ? -8.239 12.343 5.835 1.00 95.56 95 LEU A CA 1
ATOM 715 C C . LEU A 1 95 ? -9.586 12.154 5.134 1.00 95.56 95 LEU A C 1
ATOM 717 O O . LEU A 1 95 ? -10.512 12.949 5.310 1.00 95.56 95 LEU A O 1
ATOM 721 N N . LEU A 1 96 ? -9.718 11.083 4.351 1.00 94.69 96 LEU A N 1
ATOM 722 C CA . LEU A 1 96 ? -10.933 10.818 3.593 1.00 94.69 96 LEU A CA 1
ATOM 723 C C . LEU A 1 96 ? -12.122 10.544 4.517 1.00 94.69 96 LEU A C 1
ATOM 725 O O . LEU A 1 96 ? -13.191 11.115 4.317 1.00 94.69 96 LEU A O 1
ATOM 729 N N . PHE A 1 97 ? -11.955 9.720 5.552 1.00 93.25 97 PHE A N 1
ATOM 730 C CA . PHE A 1 97 ? -13.054 9.387 6.456 1.00 93.25 97 PHE A CA 1
ATOM 731 C C . PHE A 1 97 ? -13.368 10.490 7.476 1.00 93.25 97 PHE A C 1
ATOM 733 O O . PHE A 1 97 ? -14.508 10.545 7.952 1.00 93.25 97 PHE A O 1
ATOM 740 N N . SER A 1 98 ? -12.409 11.359 7.826 1.00 90.19 98 SER A N 1
ATOM 741 C CA . SER A 1 98 ? -12.664 12.523 8.686 1.00 90.19 98 SER A CA 1
ATOM 742 C C . SER A 1 98 ? -13.432 13.617 7.954 1.00 90.19 98 SER A C 1
ATOM 744 O O . SER A 1 98 ? -14.363 14.177 8.526 1.00 90.19 98 SER A O 1
ATOM 746 N N . ASN A 1 99 ? -13.072 13.895 6.697 1.00 89.25 99 ASN A N 1
ATOM 747 C CA . ASN A 1 99 ? -13.613 15.034 5.953 1.00 89.25 99 ASN A CA 1
ATOM 748 C C . ASN A 1 99 ? -14.851 14.665 5.135 1.00 89.25 99 ASN A C 1
ATOM 750 O O . ASN A 1 99 ? -15.720 15.506 4.910 1.00 89.25 99 ASN A O 1
ATOM 754 N N . PHE A 1 100 ? -14.953 13.411 4.695 1.00 88.25 100 PHE A N 1
ATOM 755 C CA . PHE A 1 100 ? -16.079 12.932 3.908 1.00 88.25 100 PHE A CA 1
ATOM 756 C C . PHE A 1 100 ? -16.916 11.922 4.686 1.00 88.25 100 PHE A C 1
ATOM 758 O O . PHE A 1 100 ? -16.468 11.209 5.586 1.00 88.25 100 PHE A O 1
ATOM 765 N N . SER A 1 101 ? -18.192 11.855 4.317 1.00 79.31 101 SER A N 1
ATOM 766 C CA . SER A 1 101 ? -19.098 10.840 4.845 1.00 79.31 101 SER A CA 1
ATOM 767 C C . SER A 1 101 ? -18.718 9.446 4.343 1.00 79.31 101 SER A C 1
ATOM 769 O O . SER A 1 101 ? -18.010 9.277 3.346 1.00 79.31 101 SER A O 1
ATOM 771 N N . TRP A 1 102 ? -19.248 8.445 5.046 1.00 77.69 102 TRP A N 1
ATOM 772 C CA . TRP A 1 102 ? -19.160 7.015 4.753 1.00 77.69 102 TRP A CA 1
ATOM 773 C C . TRP A 1 102 ? -19.913 6.635 3.463 1.00 77.69 102 TRP A C 1
ATOM 775 O O . TRP A 1 102 ? -20.889 5.889 3.458 1.00 77.69 102 TRP A O 1
ATOM 785 N N . LYS A 1 103 ? -19.479 7.205 2.338 1.00 83.62 103 LYS A N 1
ATOM 786 C CA . LYS A 1 103 ? -20.048 6.998 1.007 1.00 83.62 103 LYS A CA 1
ATOM 787 C C . LYS A 1 103 ? -19.215 5.986 0.231 1.00 83.62 103 LYS A C 1
ATOM 789 O O . LYS A 1 103 ? -18.008 5.861 0.413 1.00 83.62 103 LYS A O 1
ATOM 794 N N . ARG A 1 104 ? -19.874 5.310 -0.716 1.00 85.50 104 ARG A N 1
ATOM 795 C CA . ARG A 1 104 ? -19.237 4.372 -1.659 1.00 85.50 104 ARG A CA 1
ATOM 796 C C . ARG A 1 104 ? -18.036 5.004 -2.366 1.00 85.50 104 ARG A C 1
ATOM 798 O O . ARG A 1 104 ? -17.014 4.351 -2.514 1.00 85.50 104 ARG A O 1
ATOM 805 N N . LEU A 1 105 ? -18.169 6.272 -2.753 1.00 90.38 105 LEU A N 1
ATOM 806 C CA . LEU A 1 105 ? -17.122 7.014 -3.446 1.00 90.38 105 LEU A CA 1
ATOM 807 C C . LEU A 1 105 ? -15.845 7.126 -2.602 1.00 90.38 105 LEU A C 1
ATOM 809 O O . LEU A 1 105 ? -14.768 6.868 -3.115 1.00 90.38 105 LEU A O 1
ATOM 813 N N . THR A 1 106 ? -15.963 7.433 -1.308 1.00 92.44 106 THR A N 1
ATOM 814 C CA . THR A 1 106 ? -14.819 7.615 -0.402 1.00 92.44 106 THR A CA 1
ATOM 815 C C . THR A 1 106 ? -13.956 6.353 -0.315 1.00 92.44 106 THR A C 1
ATOM 817 O O . THR A 1 106 ? -12.738 6.428 -0.435 1.00 92.44 106 THR A O 1
ATOM 820 N N . ILE A 1 107 ? -14.590 5.182 -0.177 1.00 93.12 107 ILE A N 1
ATOM 821 C CA . ILE A 1 107 ? -13.896 3.885 -0.084 1.00 93.12 107 ILE A CA 1
ATOM 822 C C . ILE A 1 107 ? -13.267 3.500 -1.432 1.00 93.12 107 ILE A C 1
ATOM 824 O O . ILE A 1 107 ? -12.146 3.001 -1.471 1.00 93.12 107 ILE A O 1
ATOM 828 N N . VAL A 1 108 ? -13.961 3.759 -2.547 1.00 94.81 108 VAL A N 1
ATOM 829 C CA . VAL A 1 108 ? -13.433 3.494 -3.897 1.00 94.81 108 VAL A CA 1
ATOM 830 C C . VAL A 1 108 ? -12.241 4.394 -4.216 1.00 94.81 108 VAL A C 1
ATOM 832 O O . VAL A 1 108 ? -11.240 3.906 -4.727 1.00 94.81 108 VAL A O 1
ATOM 835 N N . VAL A 1 109 ? -12.309 5.683 -3.872 1.00 95.50 109 VAL A N 1
ATOM 836 C CA . VAL A 1 109 ? -11.189 6.621 -4.034 1.00 95.50 109 VAL A CA 1
ATOM 837 C C . VAL A 1 109 ? -10.005 6.192 -3.172 1.00 95.50 109 VAL A C 1
ATOM 839 O O . VAL A 1 109 ? -8.882 6.162 -3.668 1.00 95.50 109 VAL A O 1
ATOM 842 N N . LEU A 1 110 ? -10.246 5.793 -1.919 1.00 95.56 110 LEU A N 1
ATOM 843 C CA . LEU A 1 110 ? -9.198 5.261 -1.052 1.00 95.56 110 LEU A CA 1
ATOM 844 C C . LEU A 1 110 ? -8.519 4.037 -1.689 1.00 95.56 110 LEU A C 1
ATOM 846 O O . LEU A 1 110 ? -7.295 4.010 -1.787 1.00 95.56 110 LEU A O 1
ATOM 850 N N . GLY A 1 111 ? -9.291 3.061 -2.176 1.00 95.06 111 GLY A N 1
ATOM 851 C CA . GLY A 1 111 ? -8.764 1.870 -2.855 1.00 95.06 111 GLY A CA 1
ATOM 852 C C . GLY A 1 111 ? -7.974 2.190 -4.127 1.00 95.06 111 GLY A C 1
ATOM 853 O O . GLY A 1 111 ? -6.869 1.691 -4.317 1.00 95.06 111 GLY A O 1
ATOM 854 N N . LEU A 1 112 ? -8.504 3.074 -4.973 1.00 96.00 112 LEU A N 1
ATOM 855 C CA . LEU A 1 112 ? -7.855 3.502 -6.211 1.00 96.00 112 LEU A CA 1
ATOM 856 C C . LEU A 1 112 ? -6.501 4.172 -5.943 1.00 96.00 112 LEU A C 1
ATOM 858 O O . LEU A 1 112 ? -5.486 3.770 -6.508 1.00 96.00 112 LEU A O 1
ATOM 862 N N . VAL A 1 113 ? -6.481 5.185 -5.074 1.00 96.38 113 VAL A N 1
ATOM 863 C CA . VAL A 1 113 ? -5.284 6.001 -4.834 1.00 96.38 113 VAL A CA 1
ATOM 864 C C . VAL A 1 113 ? -4.190 5.188 -4.147 1.00 96.38 113 VAL A C 1
ATOM 866 O O . VAL A 1 113 ? -3.026 5.301 -4.512 1.00 96.38 113 VAL A O 1
ATOM 869 N N . THR A 1 114 ? -4.543 4.329 -3.193 1.00 94.44 114 THR A N 1
ATOM 870 C CA . THR A 1 114 ? -3.567 3.482 -2.486 1.00 94.44 114 THR A CA 1
ATOM 871 C C . THR A 1 114 ? -2.942 2.417 -3.385 1.00 94.44 114 THR A C 1
ATOM 873 O O . THR A 1 114 ? -1.744 2.161 -3.293 1.00 94.44 114 THR A O 1
ATOM 876 N N . PHE A 1 115 ? -3.716 1.811 -4.290 1.00 94.44 115 PHE A N 1
ATOM 877 C CA . PHE A 1 115 ? -3.180 0.821 -5.225 1.00 94.44 115 PHE A CA 1
ATOM 878 C C . PHE A 1 115 ? -2.299 1.474 -6.288 1.00 94.44 115 PHE A C 1
ATOM 880 O O . PHE A 1 115 ? -1.240 0.936 -6.615 1.00 94.44 115 PHE A O 1
ATOM 887 N N . LEU A 1 116 ? -2.699 2.646 -6.789 1.00 95.06 116 LEU A N 1
ATOM 888 C CA . LEU A 1 116 ? -1.866 3.444 -7.685 1.00 95.06 116 LEU A CA 1
ATOM 889 C C . LEU A 1 116 ? -0.572 3.889 -7.006 1.00 95.06 116 LEU A C 1
ATOM 891 O O . LEU A 1 116 ? 0.488 3.795 -7.616 1.00 95.06 116 LEU A O 1
ATOM 895 N N . GLU A 1 117 ? -0.630 4.307 -5.744 1.00 93.62 117 GLU A N 1
ATOM 896 C CA . GLU A 1 117 ? 0.557 4.668 -4.971 1.00 93.62 117 GLU A CA 1
ATOM 897 C C . GLU A 1 117 ? 1.536 3.490 -4.868 1.00 93.62 117 GLU A C 1
ATOM 899 O O . GLU A 1 117 ? 2.703 3.636 -5.229 1.00 93.62 117 GLU A O 1
ATOM 904 N N . SER A 1 118 ? 1.057 2.292 -4.525 1.00 90.19 118 SER A N 1
ATOM 905 C CA . SER A 1 118 ? 1.903 1.093 -4.477 1.00 90.19 118 SER A CA 1
ATOM 906 C C . SER A 1 118 ? 2.472 0.705 -5.848 1.00 90.19 118 SER A C 1
ATOM 908 O O . SER A 1 118 ? 3.599 0.210 -5.944 1.00 90.19 118 SER A O 1
ATOM 910 N N . ALA A 1 119 ? 1.717 0.931 -6.926 1.00 91.81 119 ALA A N 1
ATOM 911 C CA . ALA A 1 119 ? 2.190 0.705 -8.288 1.00 91.81 119 ALA A CA 1
ATOM 912 C C . ALA A 1 119 ? 3.314 1.686 -8.659 1.00 91.81 119 ALA A C 1
ATOM 914 O O . ALA A 1 119 ? 4.354 1.265 -9.171 1.00 91.81 119 ALA A O 1
ATOM 915 N N . LEU A 1 120 ? 3.126 2.970 -8.346 1.00 92.62 120 LEU A N 1
ATOM 916 C CA . LEU A 1 120 ? 4.094 4.038 -8.585 1.00 92.62 120 LEU A CA 1
ATOM 917 C C . LEU A 1 120 ? 5.366 3.847 -7.760 1.00 92.62 120 LEU A C 1
ATOM 919 O O . LEU A 1 120 ? 6.455 3.980 -8.310 1.00 92.62 120 LEU A O 1
ATOM 923 N N . GLN A 1 121 ? 5.257 3.455 -6.487 1.00 89.94 121 GLN A N 1
ATOM 924 C CA . GLN A 1 121 ? 6.422 3.135 -5.658 1.00 89.94 121 GLN A CA 1
ATOM 925 C C . GLN A 1 121 ? 7.322 2.090 -6.328 1.00 89.94 121 GLN A C 1
ATOM 927 O O . GLN A 1 121 ? 8.538 2.265 -6.378 1.00 89.94 121 GLN A O 1
ATOM 932 N N . LYS A 1 122 ? 6.742 1.024 -6.898 1.00 86.75 122 LYS A N 1
ATOM 933 C CA . LYS A 1 122 ? 7.514 0.004 -7.624 1.00 86.75 122 LYS A CA 1
ATOM 934 C C . LYS A 1 122 ? 8.196 0.568 -8.870 1.00 86.75 122 LYS A C 1
ATOM 936 O O . LYS A 1 122 ? 9.351 0.232 -9.108 1.00 86.75 122 LYS A O 1
ATOM 941 N N . LEU A 1 123 ? 7.522 1.425 -9.641 1.00 90.50 123 LEU A N 1
ATOM 942 C CA . LEU A 1 123 ? 8.115 2.073 -10.821 1.00 90.50 123 LEU A CA 1
ATOM 943 C C . LEU A 1 123 ? 9.271 3.008 -10.442 1.00 90.50 123 LEU A C 1
ATOM 945 O O . LEU A 1 123 ? 10.294 3.030 -11.126 1.00 90.50 123 LEU A O 1
ATOM 949 N N . ILE A 1 124 ? 9.136 3.736 -9.330 1.00 87.44 124 ILE A N 1
ATOM 950 C CA . ILE A 1 124 ? 10.190 4.596 -8.786 1.00 87.44 124 ILE A CA 1
ATOM 951 C C . ILE A 1 124 ? 11.389 3.746 -8.364 1.00 87.44 124 ILE A C 1
ATOM 953 O O . ILE A 1 124 ? 12.502 4.011 -8.808 1.00 87.44 124 ILE A O 1
ATOM 957 N N . VAL A 1 125 ? 11.174 2.686 -7.575 1.00 83.69 125 VAL A N 1
ATOM 958 C CA . VAL A 1 125 ? 12.250 1.771 -7.156 1.00 83.69 125 VAL A CA 1
ATOM 959 C C . VAL A 1 125 ? 12.940 1.152 -8.372 1.00 83.69 125 VAL A C 1
ATOM 961 O O . VAL A 1 125 ? 14.164 1.125 -8.428 1.00 83.69 125 VAL A O 1
ATOM 964 N N . LEU A 1 126 ? 12.176 0.716 -9.374 1.00 82.81 126 LEU A N 1
ATOM 965 C CA . LEU A 1 126 ? 12.714 0.140 -10.603 1.00 82.81 126 LEU A CA 1
ATOM 966 C C . LEU A 1 126 ? 13.591 1.143 -11.369 1.00 82.81 126 LEU A C 1
ATOM 968 O O . LEU A 1 126 ? 14.687 0.798 -11.802 1.00 82.81 126 LEU A O 1
ATOM 972 N N . THR A 1 127 ? 13.138 2.391 -11.481 1.00 86.19 127 THR A N 1
ATOM 973 C CA . THR A 1 127 ? 13.881 3.458 -12.166 1.00 86.19 127 THR A CA 1
ATOM 974 C C . THR A 1 127 ? 15.142 3.849 -11.403 1.00 86.19 127 THR A C 1
ATOM 976 O O . THR A 1 127 ? 16.176 4.077 -12.017 1.00 86.19 127 THR A O 1
ATOM 979 N N . ILE A 1 128 ? 15.092 3.885 -10.070 1.00 80.81 128 ILE A N 1
ATOM 980 C CA . ILE A 1 128 ? 16.266 4.178 -9.239 1.00 80.81 128 ILE A CA 1
ATOM 981 C C . ILE A 1 128 ? 17.301 3.050 -9.340 1.00 80.81 128 ILE A C 1
ATOM 983 O O . ILE A 1 128 ? 18.492 3.325 -9.430 1.00 80.81 128 ILE A O 1
ATOM 987 N N . VAL A 1 129 ? 16.860 1.788 -9.335 1.00 78.31 129 VAL A N 1
ATOM 988 C CA . VAL A 1 129 ? 17.760 0.624 -9.334 1.00 78.31 129 VAL A CA 1
ATOM 989 C C . VAL A 1 129 ? 18.389 0.382 -10.705 1.00 78.31 129 VAL A C 1
ATOM 991 O O . VAL A 1 129 ? 19.590 0.139 -10.785 1.00 78.31 129 VAL A O 1
ATOM 994 N N . TYR A 1 130 ? 17.601 0.433 -11.781 1.00 78.00 130 TYR A N 1
ATOM 995 C CA . TYR A 1 130 ? 18.072 0.075 -13.125 1.00 78.00 130 TYR A CA 1
ATOM 996 C C . TYR A 1 130 ? 18.364 1.283 -14.031 1.00 78.00 130 TYR A C 1
ATOM 998 O O . TYR A 1 130 ? 18.937 1.121 -15.112 1.00 78.00 130 TYR A O 1
ATOM 1006 N N . GLY A 1 131 ? 17.992 2.493 -13.607 1.00 84.12 131 GLY A N 1
ATOM 1007 C CA . GLY A 1 131 ? 18.178 3.722 -14.373 1.00 84.12 131 GLY A CA 1
ATOM 1008 C C . GLY A 1 131 ? 17.359 3.772 -15.667 1.00 84.12 131 GLY A C 1
ATOM 1009 O O . GLY A 1 131 ? 16.462 2.965 -15.917 1.00 84.12 131 GLY A O 1
ATOM 1010 N N . GLU A 1 132 ? 17.706 4.719 -16.540 1.00 85.56 132 GLU A N 1
ATOM 1011 C CA . GLU A 1 132 ? 17.075 4.864 -17.861 1.00 85.56 132 GLU A CA 1
ATOM 1012 C C . GLU A 1 132 ? 17.359 3.697 -18.812 1.00 85.56 132 GLU A C 1
ATOM 1014 O O . GLU A 1 132 ? 16.640 3.504 -19.792 1.00 85.56 132 GLU A O 1
ATOM 1019 N N . ASN A 1 133 ? 18.410 2.920 -18.546 1.00 82.50 133 ASN A N 1
ATOM 1020 C CA . ASN A 1 133 ? 18.843 1.838 -19.426 1.00 82.50 133 ASN A CA 1
ATOM 1021 C C . ASN A 1 133 ? 17.781 0.742 -19.549 1.00 82.50 133 ASN A C 1
ATOM 1023 O O . ASN A 1 133 ? 17.596 0.198 -20.636 1.00 82.50 133 ASN A O 1
ATOM 1027 N N . LEU A 1 134 ? 17.045 0.458 -18.469 1.00 83.94 134 LEU A N 1
ATOM 1028 C CA . LEU A 1 134 ? 15.935 -0.492 -18.504 1.00 83.94 134 LEU A CA 1
ATOM 1029 C C . LEU A 1 134 ? 14.835 -0.034 -19.465 1.00 83.94 134 LEU A C 1
ATOM 1031 O O . LEU A 1 134 ? 14.388 -0.803 -20.311 1.00 83.94 134 LEU A O 1
ATOM 1035 N N . TRP A 1 135 ? 14.428 1.229 -19.354 1.00 90.00 135 TRP A N 1
ATOM 1036 C CA . TRP A 1 135 ? 13.382 1.812 -20.189 1.00 90.00 135 TRP A CA 1
ATOM 1037 C C . TRP A 1 135 ? 13.803 1.853 -21.663 1.00 90.00 135 TRP A C 1
ATOM 1039 O O . TRP A 1 135 ? 13.051 1.426 -22.535 1.00 90.00 135 TRP A O 1
ATOM 1049 N N . LYS A 1 136 ? 15.057 2.230 -21.945 1.00 88.06 136 LYS A N 1
ATOM 1050 C CA . LYS A 1 136 ? 15.621 2.190 -23.305 1.00 88.06 136 LYS A CA 1
ATOM 1051 C C . LYS A 1 136 ? 15.637 0.773 -23.882 1.00 88.06 136 LYS A C 1
ATOM 1053 O O . LYS A 1 136 ? 15.301 0.592 -25.048 1.00 88.06 136 LYS A O 1
ATOM 1058 N N . ALA A 1 137 ? 15.983 -0.237 -23.082 1.00 90.06 137 ALA A N 1
ATOM 1059 C CA . ALA A 1 137 ? 15.958 -1.631 -23.522 1.00 90.06 137 ALA A CA 1
ATOM 1060 C C . ALA A 1 137 ? 14.534 -2.104 -23.867 1.00 90.06 137 ALA A C 1
ATOM 1062 O O . ALA A 1 137 ? 14.344 -2.777 -24.882 1.00 90.06 137 ALA A O 1
ATOM 1063 N N . ILE A 1 138 ? 13.535 -1.712 -23.067 1.00 89.69 138 ILE A N 1
ATOM 1064 C CA . ILE A 1 138 ? 12.117 -1.992 -23.342 1.00 89.69 138 ILE A CA 1
ATOM 1065 C C . ILE A 1 138 ? 11.680 -1.330 -24.651 1.00 89.69 138 ILE A C 1
ATOM 1067 O O . ILE A 1 138 ? 11.019 -1.978 -25.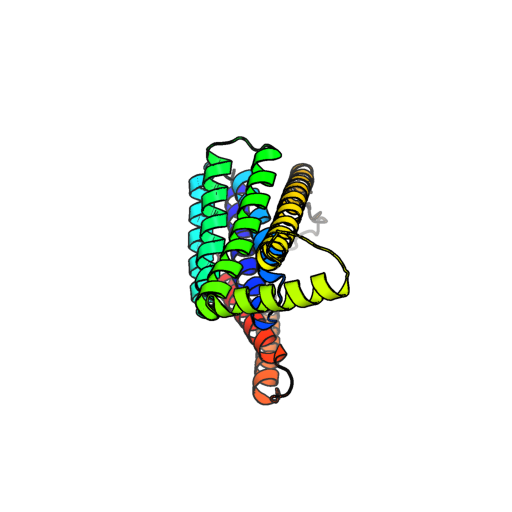460 1.00 89.69 138 ILE A O 1
ATOM 1071 N N . ASP A 1 139 ? 12.077 -0.081 -24.899 1.00 91.12 139 ASP A N 1
ATOM 1072 C CA . ASP A 1 139 ? 11.742 0.609 -26.147 1.00 91.12 139 ASP A CA 1
ATOM 1073 C C . ASP A 1 139 ? 12.408 -0.034 -27.366 1.00 91.12 139 ASP A C 1
ATOM 1075 O O . ASP A 1 139 ? 11.729 -0.281 -28.361 1.00 91.12 139 ASP A O 1
ATOM 1079 N N . ILE A 1 140 ? 13.694 -0.398 -27.285 1.00 90.44 140 ILE A N 1
ATOM 1080 C CA . ILE A 1 140 ? 14.397 -1.127 -28.358 1.00 90.44 140 ILE A CA 1
ATOM 1081 C C . ILE A 1 140 ? 13.681 -2.446 -28.675 1.00 90.44 140 ILE A C 1
ATOM 1083 O O . ILE A 1 140 ? 13.440 -2.765 -29.842 1.00 90.44 140 ILE A O 1
ATOM 1087 N N . TYR A 1 141 ? 13.298 -3.202 -27.645 1.00 89.00 141 TYR A N 1
ATOM 1088 C CA . TYR A 1 141 ? 12.546 -4.443 -27.816 1.00 89.00 141 TYR A CA 1
ATOM 1089 C C . TYR A 1 141 ? 11.146 -4.197 -28.401 1.00 89.00 141 TYR A C 1
ATOM 1091 O O . TYR A 1 141 ? 10.689 -4.929 -29.279 1.00 89.00 141 TYR A O 1
ATOM 1099 N N . GLY A 1 142 ? 10.482 -3.124 -27.974 1.00 88.88 142 GLY A N 1
ATOM 1100 C CA . GLY A 1 142 ? 9.198 -2.688 -28.506 1.00 88.88 142 GLY A CA 1
ATOM 1101 C C . GLY A 1 142 ? 9.247 -2.362 -29.997 1.00 88.88 142 GLY A C 1
ATOM 1102 O O . GLY A 1 142 ? 8.394 -2.834 -30.747 1.00 88.88 142 GLY A O 1
ATOM 1103 N N . TYR A 1 143 ? 10.272 -1.633 -30.446 1.00 89.38 143 TYR A N 1
ATOM 1104 C CA . TYR A 1 143 ? 10.495 -1.356 -31.868 1.00 89.38 143 TYR A CA 1
ATOM 1105 C C . TYR A 1 143 ? 10.710 -2.638 -32.674 1.00 89.38 143 TYR A C 1
ATOM 1107 O O . TYR A 1 143 ? 10.168 -2.776 -33.771 1.00 89.38 143 TYR A O 1
ATOM 1115 N N . TRP A 1 144 ? 11.445 -3.605 -32.121 1.00 89.88 144 TRP A N 1
ATOM 1116 C CA . TRP A 1 144 ? 11.628 -4.907 -32.760 1.00 89.88 144 TRP A CA 1
ATOM 1117 C C . TRP A 1 144 ? 10.294 -5.654 -32.944 1.00 89.88 144 TRP A C 1
ATOM 1119 O O . TRP A 1 144 ? 10.040 -6.186 -34.026 1.00 89.88 144 TRP A O 1
ATOM 1129 N N . ILE A 1 145 ? 9.402 -5.637 -31.943 1.00 88.25 145 ILE A N 1
ATOM 1130 C CA . ILE A 1 145 ? 8.054 -6.230 -32.050 1.00 88.25 145 ILE A CA 1
ATOM 1131 C C . ILE A 1 145 ? 7.207 -5.494 -33.094 1.00 88.25 145 ILE A C 1
ATOM 1133 O O . ILE A 1 145 ? 6.584 -6.129 -33.944 1.00 88.25 145 ILE A O 1
ATOM 1137 N N . GLN A 1 146 ? 7.185 -4.161 -33.047 1.00 88.56 146 GLN A N 1
ATOM 1138 C CA . GLN A 1 146 ? 6.417 -3.330 -33.979 1.00 88.56 146 GLN A CA 1
ATOM 1139 C C . GLN A 1 146 ? 6.822 -3.590 -35.435 1.00 88.56 146 GLN A C 1
ATOM 1141 O O . GLN A 1 146 ? 5.961 -3.782 -36.297 1.00 88.56 146 GLN A O 1
ATOM 1146 N N . ALA A 1 147 ? 8.130 -3.699 -35.691 1.00 87.44 147 ALA A N 1
ATOM 1147 C CA . ALA A 1 147 ? 8.667 -4.043 -37.002 1.00 87.44 147 ALA A CA 1
ATOM 1148 C C . ALA A 1 147 ? 8.218 -5.438 -37.472 1.00 87.44 147 ALA A C 1
ATOM 1150 O O . ALA A 1 147 ? 7.903 -5.615 -38.647 1.00 87.44 147 ALA A O 1
ATOM 1151 N N . LYS A 1 148 ? 8.144 -6.424 -36.566 1.00 90.06 148 LYS A N 1
ATOM 1152 C CA . LYS A 1 148 ? 7.672 -7.786 -36.878 1.00 90.06 148 LYS A CA 1
ATOM 1153 C C . LYS A 1 148 ? 6.168 -7.868 -37.135 1.00 90.06 148 LYS A C 1
ATOM 1155 O O . LYS A 1 148 ? 5.744 -8.706 -37.921 1.00 90.06 148 LYS A O 1
ATOM 1160 N N . LEU A 1 149 ? 5.376 -7.020 -36.484 1.00 87.81 149 LEU A N 1
ATOM 1161 C CA . LEU A 1 149 ? 3.918 -6.988 -36.624 1.00 87.81 149 LEU A CA 1
ATOM 1162 C C . LEU A 1 149 ? 3.433 -6.060 -37.748 1.00 87.81 149 LEU A C 1
ATOM 1164 O O . LEU A 1 149 ? 2.227 -5.914 -37.922 1.00 87.81 149 LEU A O 1
ATOM 1168 N N . HIS A 1 150 ? 4.346 -5.411 -38.484 1.00 82.38 150 HIS A N 1
ATOM 1169 C CA . HIS A 1 150 ? 4.031 -4.339 -39.440 1.00 82.38 150 HIS A CA 1
ATOM 1170 C C . HIS A 1 150 ? 3.148 -3.232 -38.830 1.00 82.38 150 HIS A C 1
ATOM 1172 O O . HIS A 1 150 ? 2.382 -2.566 -39.525 1.00 82.38 150 HIS A O 1
ATOM 1178 N N . PHE A 1 151 ? 3.253 -3.037 -37.514 1.00 78.38 151 PHE A N 1
ATOM 1179 C CA . PHE A 1 151 ? 2.431 -2.109 -36.756 1.00 78.38 151 PHE A CA 1
ATOM 1180 C C . PHE A 1 151 ? 3.251 -0.858 -36.461 1.00 78.38 151 PHE A C 1
ATOM 1182 O O . PHE A 1 151 ? 4.179 -0.894 -35.658 1.00 78.38 151 PHE A O 1
ATOM 1189 N N . MET A 1 152 ? 2.927 0.249 -37.127 1.00 69.94 152 MET A N 1
ATOM 1190 C CA . MET A 1 152 ? 3.601 1.531 -36.923 1.00 69.94 152 MET A CA 1
ATOM 1191 C C . MET A 1 152 ? 2.842 2.333 -35.864 1.00 69.94 152 MET A C 1
ATOM 1193 O O . MET A 1 152 ? 1.780 2.886 -36.143 1.00 69.94 152 MET A O 1
ATOM 1197 N N . SER A 1 153 ? 3.382 2.401 -34.647 1.00 73.31 153 SER A N 1
ATOM 1198 C CA . SER A 1 153 ? 2.883 3.298 -33.602 1.00 73.31 153 SER A CA 1
ATOM 1199 C C . SER A 1 153 ? 3.942 4.338 -33.262 1.00 73.31 153 SER A C 1
ATOM 1201 O O . SER A 1 153 ? 5.112 4.014 -33.103 1.00 73.31 153 SER A O 1
ATOM 1203 N N . THR A 1 154 ? 3.528 5.594 -33.111 1.00 74.69 154 THR A N 1
ATOM 1204 C CA . THR A 1 154 ? 4.393 6.693 -32.651 1.00 74.69 154 THR A CA 1
ATOM 1205 C C . THR A 1 154 ? 4.610 6.683 -31.136 1.00 74.69 154 THR A C 1
ATOM 1207 O O . THR A 1 154 ? 5.354 7.507 -30.610 1.00 74.69 154 THR A O 1
ATOM 1210 N N . THR A 1 155 ? 3.942 5.778 -30.415 1.00 82.44 155 THR A N 1
ATOM 1211 C CA . THR A 1 155 ? 3.995 5.708 -28.953 1.00 82.44 155 THR A CA 1
ATOM 1212 C C . THR A 1 155 ? 5.118 4.774 -28.500 1.00 82.44 155 THR A C 1
ATOM 1214 O O . THR A 1 155 ? 5.253 3.662 -29.014 1.00 82.44 155 THR A O 1
ATOM 1217 N N . SER A 1 156 ? 5.914 5.208 -27.515 1.00 85.88 156 SER A N 1
ATOM 1218 C CA . SER A 1 156 ? 6.998 4.390 -26.958 1.00 85.88 156 SER A CA 1
ATOM 1219 C C . SER A 1 156 ? 6.440 3.156 -26.244 1.00 85.88 156 SER A C 1
ATOM 1221 O O . SER A 1 156 ? 5.438 3.240 -25.526 1.00 85.88 156 SER A O 1
ATOM 1223 N N . ALA A 1 157 ? 7.085 2.002 -26.411 1.00 88.44 157 ALA A N 1
ATOM 1224 C CA . ALA A 1 157 ? 6.631 0.758 -25.792 1.00 88.44 157 ALA A CA 1
ATOM 1225 C C . ALA A 1 157 ? 6.673 0.837 -24.261 1.00 88.44 157 ALA A C 1
ATOM 1227 O O . ALA A 1 157 ? 5.783 0.310 -23.592 1.00 88.44 157 ALA A O 1
ATOM 1228 N N . THR A 1 158 ? 7.642 1.572 -23.713 1.00 90.50 158 THR A N 1
ATOM 1229 C CA . THR A 1 158 ? 7.721 1.895 -22.288 1.00 90.50 158 THR A CA 1
ATOM 1230 C C . THR A 1 158 ? 6.448 2.575 -21.786 1.00 90.50 158 THR A C 1
ATOM 1232 O O . THR A 1 158 ? 5.881 2.151 -20.778 1.00 90.50 158 THR A O 1
ATOM 1235 N N . SER A 1 159 ? 5.965 3.610 -22.483 1.00 90.12 159 SER A N 1
ATOM 1236 C CA . SER A 1 159 ? 4.783 4.359 -22.038 1.00 90.12 159 SER A CA 1
ATOM 1237 C C . SER A 1 159 ? 3.513 3.507 -22.070 1.00 90.12 159 SER A C 1
ATOM 1239 O O . SER A 1 159 ? 2.735 3.540 -21.118 1.00 90.12 159 SER A O 1
ATOM 1241 N N . VAL A 1 160 ? 3.347 2.673 -23.102 1.00 91.88 160 VAL A N 1
ATOM 1242 C CA . VAL A 1 160 ? 2.234 1.716 -23.199 1.00 91.88 160 VAL A CA 1
ATOM 1243 C C . VAL A 1 160 ? 2.293 0.698 -22.062 1.00 91.88 160 VAL A C 1
ATOM 1245 O O . VAL A 1 160 ? 1.280 0.440 -21.415 1.00 91.88 160 VAL A O 1
ATOM 1248 N N . LEU A 1 161 ? 3.475 0.150 -21.774 1.00 91.88 161 LEU A N 1
ATOM 1249 C CA . LEU A 1 161 ? 3.659 -0.837 -20.711 1.00 91.88 161 LEU A CA 1
ATOM 1250 C C . LEU A 1 161 ? 3.337 -0.243 -19.335 1.00 91.88 161 LEU A C 1
ATOM 1252 O O . LEU A 1 161 ? 2.580 -0.844 -18.571 1.00 91.88 161 LEU A O 1
ATOM 1256 N N . ILE A 1 162 ? 3.851 0.954 -19.035 1.00 93.56 162 ILE A N 1
ATOM 1257 C CA . ILE A 1 162 ? 3.548 1.669 -17.788 1.00 93.56 162 ILE A CA 1
ATOM 1258 C C . ILE A 1 162 ? 2.049 1.979 -17.697 1.00 93.56 162 ILE A C 1
ATOM 1260 O O . ILE A 1 162 ? 1.450 1.765 -16.643 1.00 93.56 162 ILE A O 1
ATOM 1264 N N . ALA A 1 163 ? 1.425 2.434 -18.786 1.00 94.12 163 ALA A N 1
ATOM 1265 C CA . ALA A 1 163 ? -0.001 2.742 -18.813 1.00 94.12 163 ALA A CA 1
ATOM 1266 C C . ALA A 1 163 ? -0.861 1.500 -18.539 1.00 94.12 163 ALA A C 1
ATOM 1268 O O . ALA A 1 163 ? -1.753 1.556 -17.695 1.00 94.12 163 ALA A O 1
ATOM 1269 N N . ILE A 1 164 ? -0.564 0.365 -19.183 1.00 94.06 164 ILE A N 1
ATOM 1270 C CA . ILE A 1 164 ? -1.257 -0.908 -18.937 1.00 94.06 164 ILE A CA 1
ATOM 1271 C C . ILE A 1 164 ? -1.071 -1.340 -17.481 1.00 94.06 164 ILE A C 1
ATOM 1273 O O . ILE A 1 164 ? -2.038 -1.704 -16.814 1.00 94.06 164 ILE A O 1
ATOM 1277 N N . TYR A 1 165 ? 0.155 -1.263 -16.965 1.00 92.25 165 TYR A N 1
ATOM 1278 C CA . TYR A 1 165 ? 0.459 -1.622 -15.584 1.00 92.25 165 TYR A CA 1
ATOM 1279 C C . TYR A 1 165 ? -0.332 -0.772 -14.575 1.00 92.25 165 TYR A C 1
ATOM 1281 O O . TYR A 1 165 ? -0.972 -1.317 -13.672 1.00 92.25 165 TYR A O 1
ATOM 1289 N N . LEU A 1 166 ? -0.354 0.553 -14.749 1.00 95.00 166 LEU A N 1
ATOM 1290 C CA . LEU A 1 166 ? -1.128 1.455 -13.893 1.00 95.00 166 LEU A CA 1
ATOM 1291 C C . LEU A 1 166 ? -2.637 1.233 -14.040 1.00 95.00 166 LEU A C 1
ATOM 1293 O O . LEU A 1 166 ? -3.351 1.277 -13.040 1.00 95.00 166 LEU A O 1
ATOM 1297 N N . LEU A 1 167 ? -3.122 0.939 -15.249 1.00 95.56 167 LEU A N 1
ATOM 1298 C CA . LEU A 1 167 ? -4.530 0.635 -15.502 1.00 95.56 167 LEU A CA 1
ATOM 1299 C C . LEU A 1 167 ? -4.965 -0.626 -14.753 1.00 95.56 167 LEU A C 1
ATOM 1301 O O . LEU A 1 167 ? -6.003 -0.609 -14.093 1.00 95.56 167 LEU A O 1
ATOM 1305 N N . VAL A 1 168 ? -4.163 -1.695 -14.783 1.00 93.88 168 VAL A N 1
ATOM 1306 C CA . VAL A 1 168 ? -4.446 -2.925 -14.023 1.00 93.88 168 VAL A CA 1
ATOM 1307 C C . VAL A 1 168 ? -4.578 -2.615 -12.532 1.00 93.88 168 VAL A C 1
ATOM 1309 O O . VAL A 1 168 ? -5.550 -3.026 -11.899 1.00 93.88 168 VAL A O 1
ATOM 1312 N N . TYR A 1 169 ? -3.651 -1.837 -11.969 1.00 93.44 169 TYR A N 1
ATOM 1313 C CA . TYR A 1 169 ? -3.721 -1.435 -10.563 1.00 93.44 169 TYR A CA 1
ATOM 1314 C C . TYR A 1 169 ? -4.917 -0.528 -10.257 1.00 93.44 169 TYR A C 1
ATOM 1316 O O . TYR A 1 169 ? -5.545 -0.694 -9.211 1.00 93.44 169 TYR A O 1
ATOM 1324 N N . ALA A 1 170 ? -5.278 0.377 -11.169 1.00 95.19 170 ALA A N 1
ATOM 1325 C CA . ALA A 1 170 ? -6.455 1.226 -11.029 1.00 95.19 170 ALA A CA 1
ATOM 1326 C C . ALA A 1 170 ? -7.747 0.398 -10.982 1.00 95.19 170 ALA A C 1
ATOM 1328 O O . ALA A 1 170 ? -8.572 0.583 -10.085 1.00 95.19 170 ALA A O 1
ATOM 1329 N N . VAL A 1 171 ? -7.898 -0.561 -11.901 1.00 95.62 171 VAL A N 1
ATOM 1330 C CA . VAL A 1 171 ? -9.042 -1.482 -11.936 1.00 95.62 171 VAL A CA 1
ATOM 1331 C C . VAL A 1 171 ? -9.094 -2.314 -10.656 1.00 95.62 171 VAL A C 1
ATOM 1333 O O . VAL A 1 171 ? -10.140 -2.372 -10.011 1.00 95.62 171 VAL A O 1
ATOM 1336 N N . CYS A 1 172 ? -7.967 -2.890 -10.228 1.00 93.38 172 CYS A N 1
ATOM 1337 C CA . CYS A 1 172 ? -7.889 -3.634 -8.972 1.00 93.38 172 CYS A CA 1
ATOM 1338 C C . CYS A 1 172 ? -8.272 -2.774 -7.757 1.00 93.38 172 CYS A C 1
ATOM 1340 O O . CYS A 1 172 ? -8.998 -3.251 -6.889 1.00 93.38 172 CYS A O 1
ATOM 1342 N N . GLY A 1 173 ? -7.839 -1.511 -7.702 1.00 94.62 173 GLY A N 1
ATOM 1343 C CA . GLY A 1 173 ? -8.174 -0.590 -6.612 1.00 94.62 173 GLY A CA 1
ATOM 1344 C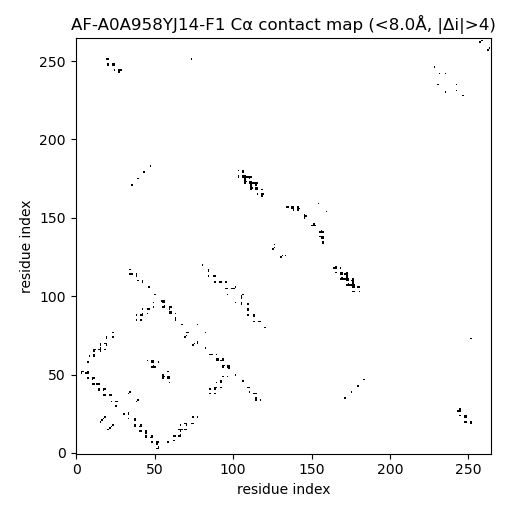 C . GLY A 1 173 ? -9.665 -0.255 -6.563 1.00 94.62 173 GLY A C 1
ATOM 1345 O O . GLY A 1 173 ? -10.269 -0.238 -5.489 1.00 94.62 173 GLY A O 1
ATOM 1346 N N . ILE A 1 174 ? -10.292 -0.072 -7.729 1.00 95.25 174 ILE A N 1
ATOM 1347 C CA . ILE A 1 174 ? -11.740 0.136 -7.844 1.00 95.25 174 ILE A CA 1
ATOM 1348 C C . ILE A 1 174 ? -12.502 -1.106 -7.366 1.00 95.25 174 ILE A C 1
ATOM 1350 O O . ILE A 1 174 ? -13.401 -0.994 -6.528 1.00 95.25 174 ILE A O 1
ATOM 1354 N N . LEU A 1 175 ? -12.127 -2.292 -7.857 1.00 94.88 175 LEU A N 1
ATOM 1355 C CA . LEU A 1 175 ? -12.738 -3.564 -7.459 1.00 94.88 175 LEU A CA 1
ATOM 1356 C C . LEU A 1 175 ? -12.590 -3.812 -5.953 1.00 94.88 175 LEU A C 1
ATOM 1358 O O . LEU A 1 175 ? -13.568 -4.165 -5.292 1.00 94.88 175 LEU A O 1
ATOM 1362 N N . ALA A 1 176 ? -11.404 -3.555 -5.394 1.00 93.19 176 ALA A N 1
ATOM 1363 C CA . ALA A 1 176 ? -11.151 -3.649 -3.962 1.00 93.19 176 ALA A CA 1
ATOM 1364 C C . ALA A 1 176 ? -12.047 -2.687 -3.169 1.00 93.19 176 ALA A C 1
ATOM 1366 O O . ALA A 1 176 ? -12.666 -3.091 -2.189 1.00 93.19 176 ALA A O 1
ATOM 1367 N N . GLY A 1 177 ? -12.199 -1.438 -3.616 1.00 93.12 177 GLY A N 1
ATOM 1368 C CA . GLY A 1 177 ? -13.085 -0.470 -2.970 1.00 93.12 177 GLY A CA 1
ATOM 1369 C C . GLY A 1 177 ? -14.554 -0.913 -2.941 1.00 93.12 177 GLY A C 1
ATOM 1370 O O . GLY A 1 177 ? -15.230 -0.774 -1.916 1.00 93.12 177 GLY A O 1
ATOM 1371 N N . PHE A 1 178 ? -15.051 -1.502 -4.034 1.00 93.06 178 PHE A N 1
ATOM 1372 C CA . PHE A 1 178 ? -16.390 -2.098 -4.065 1.00 93.06 178 PHE A CA 1
ATOM 1373 C C . PHE A 1 178 ? -16.512 -3.288 -3.112 1.00 93.06 178 PHE A C 1
ATOM 1375 O O . PHE A 1 178 ? -17.479 -3.357 -2.350 1.00 93.06 178 PHE A O 1
ATOM 1382 N N . PHE A 1 179 ? -15.529 -4.187 -3.124 1.00 92.69 179 PHE A N 1
ATOM 1383 C CA . PHE A 1 179 ? -15.485 -5.351 -2.245 1.00 92.69 179 PHE A CA 1
ATOM 1384 C C . PHE A 1 179 ? -15.505 -4.950 -0.763 1.00 92.69 179 PHE A C 1
ATOM 1386 O O . PHE A 1 179 ? -16.326 -5.455 0.001 1.00 92.69 179 PHE A O 1
ATOM 1393 N N . ILE A 1 180 ? -14.676 -3.979 -0.369 1.00 92.12 180 ILE A N 1
ATOM 1394 C CA . ILE A 1 180 ? -14.593 -3.483 1.011 1.00 92.12 180 ILE A CA 1
ATOM 1395 C C . ILE A 1 180 ? -15.936 -2.919 1.464 1.00 92.12 180 ILE A C 1
ATOM 1397 O O . ILE A 1 180 ? -16.399 -3.237 2.558 1.00 92.12 180 ILE A O 1
ATOM 1401 N N . LYS A 1 181 ? -16.606 -2.126 0.618 1.00 90.50 181 LYS A N 1
ATOM 1402 C CA . LYS A 1 181 ? -17.939 -1.617 0.949 1.00 90.50 181 LYS A CA 1
ATOM 1403 C C . LYS A 1 181 ? -18.918 -2.763 1.216 1.00 90.50 181 LYS A C 1
ATOM 1405 O O . LYS A 1 181 ? -19.636 -2.717 2.213 1.00 90.50 181 LYS A O 1
ATOM 1410 N N . SER A 1 182 ? -18.965 -3.753 0.328 1.00 88.88 182 SER A N 1
ATOM 1411 C CA . SER A 1 182 ? -19.867 -4.899 0.471 1.00 88.88 182 SER A CA 1
ATOM 1412 C C . SER A 1 182 ? -19.591 -5.667 1.763 1.00 88.88 182 SER A C 1
ATOM 1414 O O . SER A 1 182 ? -20.525 -5.980 2.493 1.00 88.88 182 SER A O 1
ATOM 1416 N N . MET A 1 183 ? -18.316 -5.890 2.095 1.00 87.94 183 MET A N 1
ATOM 1417 C CA . MET A 1 183 ? -17.916 -6.559 3.335 1.00 87.94 183 MET A CA 1
ATOM 1418 C C . MET A 1 183 ? -18.363 -5.797 4.582 1.00 87.94 183 MET A C 1
ATOM 1420 O O . MET A 1 183 ? -18.970 -6.383 5.472 1.00 87.94 183 MET A O 1
ATOM 1424 N N . ILE A 1 184 ? -18.127 -4.485 4.636 1.00 87.12 184 ILE A N 1
ATOM 1425 C CA . ILE A 1 184 ? -18.538 -3.664 5.783 1.00 87.12 184 ILE A CA 1
ATOM 1426 C C . ILE A 1 184 ? -20.062 -3.659 5.926 1.00 87.12 184 ILE A C 1
ATOM 1428 O O . ILE A 1 184 ? -20.573 -3.746 7.038 1.00 87.12 184 ILE A O 1
ATOM 1432 N N . GLN A 1 185 ? -20.794 -3.605 4.810 1.00 86.25 185 GLN A N 1
ATOM 1433 C CA . GLN A 1 185 ? -22.252 -3.637 4.836 1.00 86.25 185 GLN A CA 1
ATOM 1434 C C . GLN A 1 185 ? -22.778 -4.956 5.420 1.00 86.25 185 GLN A C 1
ATOM 1436 O O . GLN A 1 185 ? -23.648 -4.912 6.287 1.00 86.25 185 GLN A O 1
ATOM 1441 N N . ILE A 1 186 ? -22.211 -6.097 5.017 1.00 85.06 186 ILE A N 1
ATOM 1442 C CA . ILE A 1 186 ? -22.560 -7.416 5.569 1.00 85.06 186 ILE A CA 1
ATOM 1443 C C . ILE A 1 186 ? -22.288 -7.455 7.079 1.00 85.06 186 ILE A C 1
ATOM 1445 O O . ILE A 1 186 ? -23.180 -7.789 7.853 1.00 85.06 186 ILE A O 1
ATOM 1449 N N . ILE A 1 187 ? -21.101 -7.016 7.509 1.00 82.88 187 ILE A N 1
ATOM 1450 C CA . ILE A 1 187 ? -20.712 -6.988 8.930 1.00 82.88 187 ILE A CA 1
ATOM 1451 C C . ILE A 1 187 ? -21.632 -6.070 9.751 1.00 82.88 187 ILE A C 1
ATOM 1453 O O . ILE A 1 187 ? -21.932 -6.366 10.901 1.00 82.88 187 ILE A O 1
ATOM 1457 N N . SER A 1 188 ? -22.097 -4.959 9.174 1.00 78.56 188 SER A N 1
ATOM 1458 C CA . SER A 1 188 ? -22.987 -4.015 9.863 1.00 78.56 188 SER A CA 1
ATOM 1459 C C . SER A 1 188 ? -24.442 -4.487 9.983 1.00 78.56 188 SER A C 1
ATOM 1461 O O . SER A 1 188 ? -25.177 -3.967 10.820 1.00 78.56 188 SER A O 1
ATOM 1463 N N . GLN A 1 189 ? -24.872 -5.415 9.122 1.00 75.88 189 GLN A N 1
ATOM 1464 C CA . GLN A 1 189 ? -26.248 -5.923 9.060 1.00 75.88 189 GLN A CA 1
ATOM 1465 C C . GLN A 1 189 ? -26.445 -7.218 9.857 1.00 75.88 189 GLN A C 1
ATOM 1467 O O . GLN A 1 189 ? -27.575 -7.535 10.230 1.00 75.88 189 GLN A O 1
ATOM 1472 N N . GLU A 1 190 ? -25.362 -7.938 10.142 1.00 68.31 190 GLU A N 1
ATOM 1473 C CA . GLU A 1 190 ? -25.338 -9.019 11.124 1.00 68.31 190 GLU A CA 1
ATOM 1474 C C . GLU A 1 190 ? -25.751 -8.465 12.497 1.00 68.31 190 GLU A C 1
ATOM 1476 O O . GLU A 1 190 ? -25.066 -7.631 13.096 1.00 68.31 190 GLU A O 1
ATOM 1481 N N . LYS A 1 191 ? -26.911 -8.906 12.999 1.00 53.47 191 LYS A N 1
ATOM 1482 C CA . LYS A 1 191 ? -27.298 -8.652 14.391 1.00 53.47 191 LYS A CA 1
ATOM 1483 C C . LYS A 1 191 ? -26.289 -9.374 15.276 1.00 53.47 191 LYS A C 1
ATOM 1485 O O . LYS A 1 191 ? -25.932 -10.504 14.961 1.00 53.47 191 LYS A O 1
ATOM 1490 N N . GLU A 1 192 ? -25.857 -8.751 16.376 1.00 56.25 192 GLU A N 1
ATOM 1491 C CA . GLU A 1 192 ? -25.069 -9.443 17.400 1.00 56.25 192 GLU A CA 1
ATOM 1492 C C . GLU A 1 192 ? -25.821 -10.725 17.782 1.00 56.25 192 GLU A C 1
ATOM 1494 O O . GLU A 1 192 ? -26.815 -10.682 18.506 1.00 56.25 192 GLU A O 1
ATOM 1499 N N . HIS A 1 193 ? -25.380 -11.871 17.260 1.00 45.00 193 HIS A N 1
ATOM 1500 C CA . HIS A 1 193 ? -25.769 -13.151 17.805 1.00 45.00 193 HIS A CA 1
ATOM 1501 C C . HIS A 1 193 ? 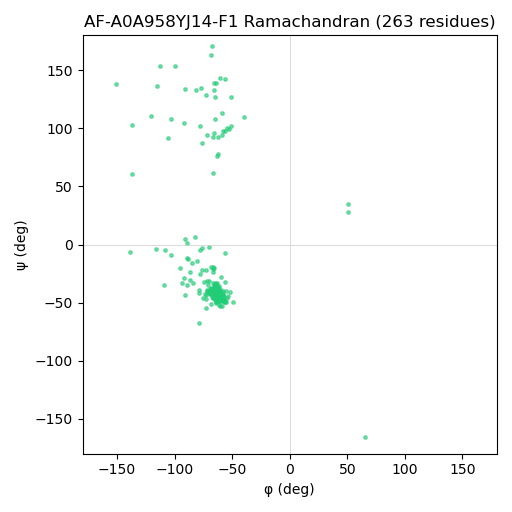-25.150 -13.174 19.195 1.00 45.00 193 HIS A C 1
ATOM 1503 O O . HIS A 1 193 ? -23.964 -13.466 19.368 1.00 45.00 193 HIS A O 1
ATOM 1509 N N . THR A 1 194 ? -25.949 -12.808 20.196 1.00 42.12 194 THR A N 1
ATOM 1510 C CA . THR A 1 194 ? -25.698 -13.225 21.560 1.00 42.12 194 THR A CA 1
ATOM 1511 C C . THR A 1 194 ? -25.652 -14.744 21.497 1.00 42.12 194 THR A C 1
ATOM 1513 O O . THR A 1 194 ? -26.672 -15.427 21.450 1.00 42.12 194 THR A O 1
ATOM 1516 N N . PHE A 1 195 ? -24.442 -15.297 21.429 1.00 40.53 195 PHE A N 1
ATOM 1517 C CA . PHE A 1 195 ? -24.198 -16.654 21.880 1.00 40.53 195 PHE A CA 1
ATOM 1518 C C . PHE A 1 195 ? -24.489 -16.639 23.381 1.00 40.53 195 PHE A C 1
ATOM 1520 O O . PHE A 1 195 ? -23.588 -16.582 24.217 1.00 40.53 195 PHE A O 1
ATOM 1527 N N . GLU A 1 196 ? -25.776 -16.624 23.726 1.00 37.97 196 GLU A N 1
ATOM 1528 C CA . GLU A 1 196 ? -26.246 -17.115 24.999 1.00 37.97 196 GLU A CA 1
ATOM 1529 C C . GLU A 1 196 ? -25.883 -18.591 24.981 1.00 37.97 196 GLU A C 1
ATOM 1531 O O . GLU A 1 196 ? -26.592 -19.442 24.444 1.00 37.97 196 GLU A O 1
ATOM 1536 N N . LEU A 1 197 ? -24.702 -18.892 25.516 1.00 44.50 197 LEU A N 1
ATOM 1537 C CA . LEU A 1 197 ? -24.455 -20.196 26.090 1.00 44.50 197 LEU A CA 1
ATOM 1538 C C . LEU A 1 197 ? -25.605 -20.402 27.074 1.00 44.50 197 LEU A C 1
ATOM 1540 O O . LEU A 1 197 ? -25.586 -19.827 28.162 1.00 44.50 197 LEU A O 1
ATOM 1544 N N . LYS A 1 198 ? -26.634 -21.151 26.659 1.00 40.97 198 LYS A N 1
ATOM 1545 C CA . LYS A 1 198 ? -27.646 -21.685 27.562 1.00 40.97 198 LYS A CA 1
ATOM 1546 C C . LYS A 1 198 ? -26.866 -22.449 28.619 1.00 40.97 198 LYS A C 1
ATOM 1548 O O . LYS A 1 198 ? -26.373 -23.547 28.373 1.00 40.97 198 LYS A O 1
ATOM 1553 N N . ALA A 1 199 ? -26.676 -21.813 29.767 1.00 48.97 199 ALA A N 1
ATOM 1554 C CA . ALA A 1 199 ? -26.297 -22.509 30.968 1.00 48.97 199 ALA A CA 1
ATOM 1555 C C . ALA A 1 199 ? -27.512 -23.368 31.300 1.00 48.97 199 ALA A C 1
ATOM 1557 O O . ALA A 1 199 ? -28.471 -22.885 31.900 1.00 48.97 199 ALA A O 1
ATOM 1558 N N . ASP A 1 200 ? -27.515 -24.612 30.821 1.00 40.12 200 ASP A N 1
ATOM 1559 C CA . ASP A 1 200 ? -28.385 -25.616 31.408 1.00 40.12 200 ASP A CA 1
ATOM 1560 C C . ASP A 1 200 ? -28.131 -25.569 32.911 1.00 40.12 200 ASP A C 1
ATOM 1562 O O . ASP A 1 200 ? -26.979 -25.566 33.359 1.00 40.12 200 ASP A O 1
ATOM 1566 N N . ASN A 1 201 ? -29.221 -25.422 33.662 1.00 44.56 201 ASN A N 1
ATOM 1567 C CA . ASN A 1 201 ? -29.243 -25.311 35.111 1.00 44.56 201 ASN A CA 1
ATOM 1568 C C . ASN A 1 201 ? -28.682 -26.596 35.735 1.00 44.56 201 ASN A C 1
ATOM 1570 O O . ASN A 1 201 ? -29.421 -27.450 36.214 1.00 44.56 201 ASN A O 1
ATOM 1574 N N . LEU A 1 202 ? -27.362 -26.742 35.731 1.00 43.19 202 LEU A N 1
ATOM 1575 C CA . LEU A 1 202 ? -26.661 -27.685 36.575 1.00 43.19 202 LEU A CA 1
ATOM 1576 C C . LEU A 1 202 ? -26.604 -27.043 37.955 1.00 43.19 202 LEU A C 1
ATOM 1578 O O . LEU A 1 202 ? -25.843 -26.108 38.203 1.00 43.19 202 LEU A O 1
ATOM 1582 N N . SER A 1 203 ? -27.486 -27.527 38.823 1.00 41.44 203 SER A N 1
ATOM 1583 C CA . SER A 1 203 ? -27.479 -27.298 40.261 1.00 41.44 203 SER A CA 1
ATOM 1584 C C . SER A 1 203 ? -26.046 -27.332 40.792 1.00 41.44 203 SER A C 1
ATOM 1586 O O . SER A 1 203 ? -25.403 -28.383 40.816 1.00 41.44 203 SER A O 1
ATOM 1588 N N . PHE A 1 204 ? -25.542 -26.167 41.196 1.00 35.78 204 PHE A N 1
ATOM 1589 C CA . PHE A 1 204 ? -24.244 -26.043 41.840 1.00 35.78 204 PHE A CA 1
ATOM 1590 C C . PHE A 1 204 ? -24.337 -26.616 43.254 1.00 35.78 204 PHE A C 1
ATOM 1592 O O . PHE A 1 204 ? -24.687 -25.918 44.204 1.00 35.78 204 PHE A O 1
ATOM 1599 N N . GLU A 1 205 ? -23.980 -27.890 43.402 1.00 36.56 205 GLU A N 1
ATOM 1600 C CA . GLU A 1 205 ? -23.445 -28.363 44.670 1.00 36.56 205 GLU A CA 1
ATOM 1601 C C . GLU A 1 205 ? -22.109 -27.658 44.928 1.00 36.56 205 GLU A C 1
ATOM 1603 O O . GLU A 1 205 ? -21.199 -27.629 44.092 1.00 36.56 205 GLU A O 1
ATOM 1608 N N . ASN A 1 206 ? -22.019 -27.047 46.107 1.00 42.88 206 ASN A N 1
ATOM 1609 C CA . ASN A 1 206 ? -20.831 -26.382 46.613 1.00 42.88 206 ASN A CA 1
ATOM 1610 C C . ASN A 1 206 ? -19.652 -27.364 46.672 1.00 42.88 206 ASN A C 1
ATOM 1612 O O . ASN A 1 206 ? -19.466 -28.058 47.668 1.00 42.88 206 ASN A O 1
ATOM 1616 N N . SER A 1 207 ? -18.786 -27.353 45.658 1.00 33.56 207 SER A N 1
ATOM 1617 C CA . SER A 1 207 ? -17.430 -27.879 45.797 1.00 33.56 207 SER A CA 1
ATOM 1618 C C . SER A 1 207 ? -16.408 -26.784 45.495 1.00 33.56 207 SER A C 1
ATOM 1620 O O . SER A 1 207 ? -16.231 -26.303 44.375 1.00 33.56 207 SER A O 1
ATOM 16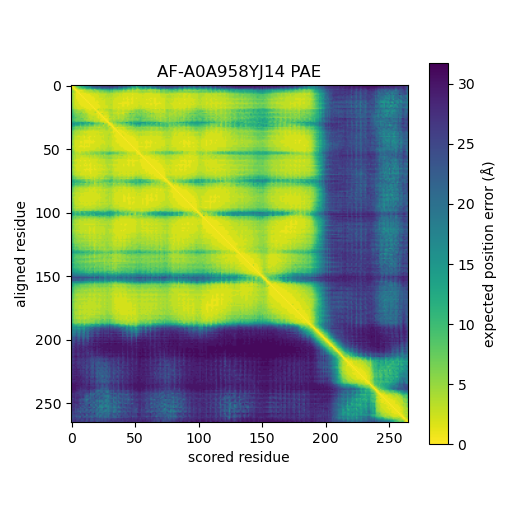22 N N . LYS A 1 208 ? -15.711 -26.353 46.549 1.00 43.78 208 LYS A N 1
ATOM 1623 C CA . LYS A 1 208 ? -14.447 -25.633 46.415 1.00 43.78 208 LYS A CA 1
ATOM 1624 C C . LYS A 1 208 ? -13.438 -26.603 45.799 1.00 43.78 208 LYS A C 1
ATOM 1626 O O . LYS A 1 208 ? -12.970 -27.505 46.485 1.00 43.78 208 LYS A O 1
ATOM 1631 N N . SER A 1 209 ? -13.071 -26.411 44.534 1.00 33.91 209 SER A N 1
ATOM 1632 C CA . SER A 1 209 ? -11.974 -27.162 43.917 1.00 33.91 209 SER A CA 1
ATOM 1633 C C . SER A 1 209 ? -11.274 -26.369 42.809 1.00 33.91 209 SER A C 1
ATOM 1635 O O . SER A 1 209 ? -11.876 -25.622 42.044 1.00 33.91 209 SER A O 1
ATOM 1637 N N . LYS A 1 210 ? -9.945 -26.471 42.812 1.00 35.75 210 LYS A N 1
ATOM 1638 C CA . LYS A 1 210 ? -8.958 -25.529 42.274 1.00 35.75 210 LYS A CA 1
ATOM 1639 C C . LYS A 1 210 ? -8.988 -25.357 40.749 1.00 35.75 210 LYS A C 1
ATOM 1641 O O . LYS A 1 210 ? -8.851 -26.296 39.970 1.00 35.75 210 LYS A O 1
ATOM 1646 N N . ARG A 1 211 ? -8.953 -24.086 40.346 1.00 49.03 211 ARG A N 1
ATOM 1647 C CA . ARG A 1 211 ? -8.576 -23.577 39.019 1.00 49.03 211 ARG A CA 1
ATOM 1648 C C . ARG A 1 211 ? -7.139 -24.012 38.672 1.00 49.03 211 ARG A C 1
ATOM 1650 O O . ARG A 1 211 ? -6.191 -23.336 39.053 1.00 49.03 211 ARG A O 1
ATOM 1657 N N . SER A 1 212 ? -6.943 -25.125 37.958 1.00 43.53 212 SER A N 1
ATOM 1658 C CA . SER A 1 212 ? -5.603 -25.484 37.436 1.00 43.53 212 SER A CA 1
ATOM 1659 C C . SER A 1 212 ? -5.573 -26.051 36.010 1.00 43.53 212 SER A C 1
ATOM 1661 O O . SER A 1 212 ? -4.498 -26.183 35.425 1.00 43.53 212 SER A O 1
ATOM 1663 N N . PHE A 1 213 ? -6.725 -26.303 35.381 1.00 41.25 213 PHE A N 1
ATOM 1664 C CA . PHE A 1 213 ? -6.745 -27.088 34.142 1.00 41.25 213 PHE A CA 1
ATOM 1665 C C . PHE A 1 213 ? -6.488 -26.297 32.843 1.00 41.25 213 PHE A C 1
ATOM 1667 O O . PHE A 1 213 ? -6.110 -26.883 31.835 1.00 41.25 213 PHE A O 1
ATOM 1674 N N . LYS A 1 214 ? -6.581 -24.957 32.845 1.00 52.03 214 LYS A N 1
ATOM 1675 C CA . LYS A 1 214 ? -6.312 -24.143 31.635 1.00 52.03 214 LYS A CA 1
ATOM 1676 C C . LYS A 1 214 ? -4.844 -23.730 31.446 1.00 52.03 214 LYS A C 1
ATOM 1678 O O . LYS A 1 214 ? -4.476 -23.309 30.357 1.00 52.03 214 LYS A O 1
ATOM 1683 N N . ARG A 1 215 ? -3.983 -23.886 32.462 1.00 53.88 215 ARG A N 1
ATOM 1684 C CA . ARG A 1 215 ? -2.552 -23.524 32.366 1.00 53.88 215 ARG A CA 1
ATOM 1685 C C . ARG A 1 215 ? -1.708 -24.641 31.741 1.00 53.88 215 ARG A C 1
ATOM 1687 O O . ARG A 1 215 ? -0.775 -24.343 31.005 1.00 53.88 215 ARG A O 1
ATOM 1694 N N . LYS A 1 216 ? -2.071 -25.912 31.970 1.00 52.41 216 LYS A N 1
ATOM 1695 C CA . LYS A 1 216 ? -1.361 -27.076 31.407 1.00 52.41 216 LYS A CA 1
ATOM 1696 C C . LYS A 1 216 ? -1.534 -27.210 29.893 1.00 52.41 216 LYS A C 1
ATOM 1698 O O . LYS A 1 216 ? -0.561 -27.515 29.221 1.00 52.41 216 LYS A O 1
ATOM 1703 N N . VAL A 1 217 ? -2.721 -26.927 29.351 1.00 59.66 217 VAL A N 1
ATOM 1704 C CA . VAL A 1 217 ? -2.974 -27.000 27.897 1.00 59.66 217 VAL A CA 1
ATOM 1705 C C . VAL A 1 217 ? -2.209 -25.912 27.139 1.00 59.66 217 VAL A C 1
ATOM 1707 O O . VAL A 1 217 ? -1.629 -26.188 26.096 1.00 59.66 217 VAL A O 1
ATOM 1710 N N . VAL A 1 218 ? -2.128 -24.699 27.698 1.00 61.75 218 VAL A N 1
ATOM 1711 C CA . VAL A 1 218 ? -1.326 -23.603 27.127 1.00 61.75 218 VAL A CA 1
ATOM 1712 C C . VAL A 1 218 ? 0.167 -23.938 27.162 1.00 61.75 218 VAL A C 1
ATOM 1714 O O . VAL A 1 218 ? 0.853 -23.747 26.165 1.00 61.75 218 VAL A O 1
ATOM 1717 N N . TRP A 1 219 ? 0.666 -24.498 28.268 1.00 62.56 219 TRP A N 1
ATOM 1718 C CA . TRP A 1 219 ? 2.057 -24.956 28.358 1.00 62.56 219 TRP A CA 1
ATOM 1719 C C . TRP A 1 219 ? 2.360 -26.132 27.423 1.00 62.56 219 TRP A C 1
ATOM 1721 O O . TRP A 1 219 ? 3.445 -26.185 26.855 1.00 62.56 219 TRP A O 1
ATOM 1731 N N . PHE A 1 220 ? 1.403 -27.039 27.212 1.00 67.94 220 PHE A N 1
ATOM 1732 C CA . PHE A 1 220 ? 1.535 -28.147 26.265 1.00 67.94 220 PHE A CA 1
ATOM 1733 C C . PHE A 1 220 ? 1.594 -27.655 24.811 1.00 67.94 220 PHE A C 1
ATOM 1735 O O . PHE A 1 220 ? 2.435 -28.117 24.040 1.00 67.94 220 PHE A O 1
ATOM 1742 N N . TRP A 1 221 ? 0.768 -26.665 24.452 1.00 63.09 221 TRP A N 1
ATOM 1743 C CA . TRP A 1 221 ? 0.831 -25.996 23.148 1.00 63.09 221 TRP A CA 1
ATOM 1744 C C . TRP A 1 221 ? 2.127 -25.199 22.957 1.00 63.09 221 TRP A C 1
ATOM 1746 O O . TRP A 1 221 ? 2.726 -25.235 21.888 1.00 63.09 221 TRP A O 1
ATOM 1756 N N . LEU A 1 222 ? 2.617 -24.530 24.001 1.00 66.88 222 LEU A N 1
ATOM 1757 C CA . LEU A 1 222 ? 3.878 -23.790 23.939 1.00 66.88 222 LEU A CA 1
ATOM 1758 C C . LEU A 1 222 ? 5.076 -24.740 23.783 1.00 66.88 222 LEU A C 1
ATOM 1760 O O . LEU A 1 222 ? 5.955 -24.490 22.961 1.00 66.88 222 LEU A O 1
ATOM 1764 N N . LEU A 1 223 ? 5.079 -25.865 24.506 1.00 74.25 223 LEU A N 1
ATOM 1765 C CA . LEU A 1 223 ? 6.097 -26.910 24.386 1.00 74.25 223 LEU A CA 1
ATOM 1766 C C . LEU A 1 223 ? 6.101 -27.533 22.985 1.00 74.25 223 LEU A C 1
ATOM 1768 O O . LEU A 1 223 ? 7.159 -27.644 22.376 1.00 74.25 223 LEU A O 1
ATOM 1772 N N . THR A 1 224 ? 4.934 -27.892 22.446 1.00 62.47 224 THR A N 1
ATOM 1773 C CA . THR A 1 224 ? 4.828 -28.487 21.101 1.00 62.47 224 THR A CA 1
ATOM 1774 C C . THR A 1 224 ? 5.289 -27.522 20.015 1.00 62.47 224 THR A C 1
ATOM 1776 O O . THR A 1 224 ? 6.087 -27.910 19.167 1.00 62.47 224 THR A O 1
ATOM 1779 N N . VAL A 1 225 ? 4.893 -26.248 20.077 1.00 61.62 225 VAL A N 1
ATOM 1780 C CA . VAL A 1 225 ? 5.369 -25.220 19.137 1.00 61.62 225 VAL A CA 1
ATOM 1781 C C . VAL A 1 225 ? 6.886 -25.027 19.253 1.00 61.62 225 VAL A C 1
ATOM 1783 O O . VAL A 1 225 ? 7.568 -24.944 18.236 1.00 61.62 225 VAL A O 1
ATOM 1786 N N . THR A 1 226 ? 7.443 -25.037 20.467 1.00 65.69 226 THR A N 1
ATOM 1787 C CA . THR A 1 226 ? 8.893 -24.886 20.694 1.00 65.69 226 THR A CA 1
ATOM 1788 C C . THR A 1 226 ? 9.683 -26.090 20.175 1.00 65.69 226 THR A C 1
ATOM 1790 O O . THR A 1 226 ? 10.733 -25.920 19.559 1.00 65.69 226 THR A O 1
ATOM 1793 N N . VAL A 1 227 ? 9.165 -27.308 20.360 1.00 70.88 227 VAL A N 1
ATOM 1794 C CA . VAL A 1 227 ? 9.755 -28.544 19.823 1.00 70.88 227 VAL A CA 1
ATOM 1795 C C . VAL A 1 227 ? 9.714 -28.550 18.295 1.00 70.88 227 VAL A C 1
ATOM 1797 O O . VAL A 1 227 ? 10.699 -28.930 17.669 1.00 70.88 227 VAL A O 1
ATOM 1800 N N . ILE A 1 228 ? 8.627 -28.065 17.686 1.00 58.88 228 ILE A N 1
ATOM 1801 C CA . ILE A 1 228 ? 8.528 -27.900 16.231 1.00 58.88 228 ILE A CA 1
ATOM 1802 C C . ILE A 1 228 ? 9.583 -26.898 15.738 1.00 58.88 228 ILE A C 1
ATOM 1804 O O . ILE A 1 228 ? 10.318 -27.213 14.806 1.00 58.88 228 ILE A O 1
ATOM 1808 N N . VAL A 1 229 ? 9.735 -25.735 16.389 1.00 61.88 229 VAL A N 1
ATOM 1809 C CA . VAL A 1 229 ? 10.791 -24.757 16.050 1.00 61.88 229 VAL A CA 1
ATOM 1810 C C . VAL A 1 229 ? 12.173 -25.394 16.124 1.00 61.88 229 VAL A C 1
ATOM 1812 O O . VAL A 1 229 ? 12.937 -25.283 15.170 1.00 61.88 229 VAL A O 1
ATOM 1815 N N . LEU A 1 230 ? 12.481 -26.083 17.226 1.00 66.44 230 LEU A N 1
ATOM 1816 C CA . LEU A 1 230 ? 13.784 -26.712 17.438 1.00 66.44 230 LEU A CA 1
ATOM 1817 C C . LEU A 1 230 ? 14.071 -27.799 16.395 1.00 66.44 230 LEU A C 1
ATOM 1819 O O . LEU A 1 230 ? 15.163 -27.834 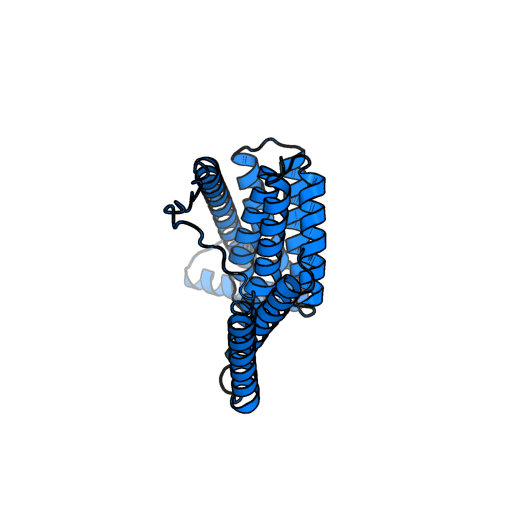15.827 1.00 66.44 230 LEU A O 1
ATOM 1823 N N . ALA A 1 231 ? 13.081 -28.636 16.079 1.00 60.91 231 ALA A N 1
ATOM 1824 C CA . ALA A 1 231 ? 13.201 -29.653 15.041 1.00 60.91 231 ALA A CA 1
ATOM 1825 C C . ALA A 1 231 ? 13.495 -29.027 13.668 1.00 60.91 231 ALA A C 1
ATOM 1827 O O . ALA A 1 231 ? 14.392 -29.486 12.964 1.00 60.91 231 ALA A O 1
ATOM 1828 N N . PHE A 1 232 ? 12.818 -27.930 13.315 1.00 56.00 232 PHE A N 1
ATOM 1829 C CA . PHE A 1 232 ? 13.073 -27.216 12.061 1.00 56.00 232 PHE A CA 1
ATOM 1830 C C . PHE A 1 232 ? 14.418 -26.477 12.043 1.00 56.00 232 PHE A C 1
ATOM 1832 O O . PHE A 1 232 ? 15.025 -26.386 10.980 1.00 56.00 232 PHE A O 1
ATOM 1839 N N . THR A 1 233 ? 14.924 -25.991 13.183 1.00 60.84 233 THR A N 1
ATOM 1840 C CA . THR A 1 233 ? 16.251 -25.352 13.248 1.00 60.84 233 THR A CA 1
ATOM 1841 C C . THR A 1 233 ? 17.410 -26.344 13.160 1.00 60.84 233 THR A C 1
ATOM 1843 O O . THR A 1 233 ? 18.451 -25.992 12.617 1.00 60.84 233 THR A O 1
ATOM 1846 N N . PHE A 1 234 ? 17.244 -27.567 13.677 1.00 59.66 234 PHE A N 1
ATOM 1847 C CA . PHE A 1 234 ? 18.313 -28.575 13.709 1.00 59.66 234 PHE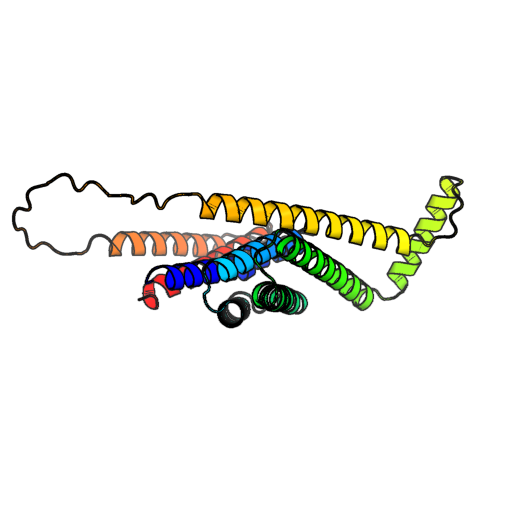 A CA 1
ATOM 1848 C C . PHE A 1 234 ? 18.295 -29.530 12.506 1.00 59.66 234 PHE A C 1
ATOM 1850 O O . PHE A 1 234 ? 19.358 -29.948 12.059 1.00 59.66 234 PHE A O 1
ATOM 1857 N N . PHE A 1 235 ? 17.119 -29.860 11.958 1.00 56.62 235 PHE A N 1
ATOM 1858 C CA . PHE A 1 235 ? 16.975 -30.802 10.833 1.00 56.62 235 PHE A CA 1
ATOM 1859 C C . PHE A 1 235 ? 16.590 -30.133 9.503 1.00 56.62 235 PHE A C 1
ATOM 1861 O O . PHE A 1 235 ? 16.539 -30.794 8.464 1.00 56.62 235 PHE A O 1
ATOM 1868 N N . GLY A 1 236 ? 16.325 -28.824 9.501 1.00 53.16 236 GLY A N 1
ATOM 18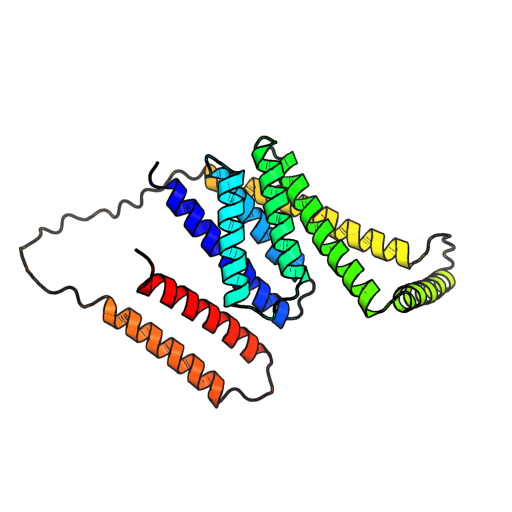69 C CA . GLY A 1 236 ? 15.999 -28.063 8.298 1.00 53.16 236 GLY A CA 1
ATOM 1870 C C . GLY A 1 236 ? 17.235 -27.767 7.449 1.00 53.16 236 GLY A C 1
ATOM 1871 O O . GLY A 1 236 ? 17.868 -26.730 7.602 1.00 53.16 236 GLY A O 1
ATOM 1872 N N . GLY A 1 237 ? 17.591 -28.683 6.547 1.00 56.78 237 GLY A N 1
ATOM 1873 C CA . GLY A 1 237 ? 18.682 -28.479 5.587 1.00 56.78 237 GLY A CA 1
ATOM 1874 C C . GLY A 1 237 ? 18.402 -27.385 4.533 1.00 56.78 237 GLY A C 1
ATOM 1875 O O . GLY A 1 237 ? 17.259 -26.945 4.389 1.00 56.78 237 GLY A O 1
ATOM 1876 N N . PRO A 1 238 ? 19.413 -26.989 3.726 1.00 55.03 238 PRO A N 1
ATOM 1877 C CA . PRO A 1 238 ? 19.407 -25.773 2.893 1.00 55.03 238 PRO A CA 1
ATOM 1878 C C . PRO A 1 238 ? 18.453 -25.777 1.686 1.00 55.03 238 PRO A C 1
ATOM 1880 O O . PRO A 1 238 ? 18.410 -24.797 0.945 1.00 55.03 238 PRO A O 1
ATOM 1883 N N . LEU A 1 239 ? 17.721 -26.866 1.435 1.00 48.16 239 LEU A N 1
ATOM 1884 C CA . LEU A 1 239 ? 17.050 -27.086 0.150 1.00 48.16 239 LEU A CA 1
ATOM 1885 C C . LEU A 1 239 ? 15.718 -26.339 -0.038 1.00 48.16 239 LEU A C 1
ATOM 1887 O O . LEU A 1 239 ? 15.243 -26.252 -1.166 1.00 48.16 239 LEU A O 1
ATOM 1891 N N . LEU A 1 240 ? 15.102 -25.783 1.010 1.00 47.19 240 LEU A N 1
ATOM 1892 C CA . LEU A 1 240 ? 13.775 -25.159 0.906 1.00 47.19 240 LEU A CA 1
ATOM 1893 C C . LEU A 1 240 ? 13.716 -23.838 1.686 1.00 47.19 240 LEU A C 1
ATOM 1895 O O . LEU A 1 240 ? 13.522 -23.819 2.900 1.00 47.19 240 LEU A O 1
ATOM 1899 N N . GLY A 1 241 ? 13.793 -22.708 0.969 1.00 56.03 241 GLY A N 1
ATOM 1900 C CA . GLY A 1 241 ? 13.661 -21.341 1.512 1.00 56.03 241 GLY A CA 1
ATOM 1901 C C . GLY A 1 241 ? 12.358 -21.055 2.284 1.00 56.03 241 GLY A C 1
ATOM 1902 O O . GLY A 1 241 ? 12.233 -20.022 2.939 1.00 56.03 241 GLY A O 1
ATOM 1903 N N . TRP A 1 242 ? 11.416 -21.999 2.276 1.00 54.03 242 TRP A N 1
ATOM 1904 C CA . TRP A 1 242 ? 10.174 -21.998 3.047 1.00 54.03 242 TRP A CA 1
ATOM 1905 C C . TRP A 1 242 ? 10.412 -22.105 4.560 1.00 54.03 242 TRP A C 1
ATOM 1907 O O . TRP A 1 242 ? 9.592 -21.632 5.343 1.00 54.03 242 TRP A O 1
ATOM 1917 N N . GLN A 1 243 ? 11.556 -22.644 4.990 1.00 57.66 243 GLN A N 1
ATOM 1918 C CA . GLN A 1 243 ? 11.925 -22.725 6.407 1.00 57.66 243 GLN A CA 1
ATOM 1919 C C . GLN A 1 243 ? 12.073 -21.341 7.047 1.00 57.66 243 GLN A C 1
ATOM 1921 O O . GLN A 1 243 ? 11.643 -21.135 8.178 1.00 57.66 243 GLN A O 1
ATOM 1926 N N . LYS A 1 244 ? 12.608 -20.359 6.306 1.00 56.16 244 LYS A N 1
ATOM 1927 C CA . LYS A 1 244 ? 12.716 -18.974 6.788 1.00 56.16 244 LYS A CA 1
ATOM 1928 C C . LYS A 1 244 ? 11.339 -18.324 6.916 1.00 56.16 244 LYS A C 1
ATOM 1930 O O . LYS A 1 244 ? 11.091 -17.627 7.894 1.00 56.16 244 LYS A O 1
ATOM 1935 N N . ALA A 1 245 ? 10.434 -18.592 5.972 1.00 51.06 245 ALA A N 1
ATOM 1936 C CA . ALA A 1 245 ? 9.062 -18.091 6.008 1.00 51.06 245 ALA A CA 1
ATOM 1937 C C . ALA A 1 245 ? 8.285 -18.661 7.204 1.00 51.06 245 ALA A C 1
ATOM 1939 O O . ALA A 1 245 ? 7.696 -17.905 7.973 1.00 51.06 245 ALA A O 1
ATOM 1940 N N . ILE A 1 246 ? 8.351 -19.981 7.408 1.00 58.88 246 ILE A N 1
ATOM 1941 C CA . ILE A 1 246 ? 7.723 -20.660 8.548 1.00 58.88 246 ILE A CA 1
ATOM 1942 C C . ILE A 1 246 ? 8.331 -20.155 9.859 1.00 58.88 246 ILE A C 1
ATOM 1944 O O . ILE A 1 246 ? 7.586 -19.810 10.768 1.00 58.88 246 ILE A O 1
ATOM 1948 N N . TYR A 1 247 ? 9.656 -20.012 9.944 1.00 64.31 247 TYR A N 1
ATOM 1949 C CA . TYR A 1 247 ? 10.328 -19.458 11.121 1.00 64.31 247 TYR A CA 1
ATOM 1950 C C . TYR A 1 247 ? 9.862 -18.032 11.447 1.00 64.31 247 TYR A C 1
ATOM 1952 O O . TYR A 1 247 ? 9.567 -17.733 12.601 1.00 64.31 247 TYR A O 1
ATOM 1960 N N . ILE A 1 248 ? 9.742 -17.154 10.445 1.00 55.06 248 ILE A N 1
ATOM 1961 C CA . ILE A 1 248 ? 9.297 -15.766 10.639 1.00 55.06 248 ILE A CA 1
ATOM 1962 C C . ILE A 1 248 ? 7.825 -15.715 11.061 1.00 55.06 248 ILE A C 1
ATOM 1964 O O . ILE A 1 248 ? 7.495 -15.011 12.017 1.00 55.06 248 ILE A O 1
ATOM 1968 N N . VAL A 1 249 ? 6.947 -16.478 10.406 1.00 58.62 249 VAL A N 1
ATOM 1969 C CA . VAL A 1 249 ? 5.516 -16.544 10.747 1.00 58.62 249 VAL A CA 1
ATOM 1970 C C . VAL A 1 249 ? 5.324 -17.091 12.159 1.00 58.62 249 VAL A C 1
ATOM 1972 O O . VAL A 1 249 ? 4.611 -16.491 12.960 1.00 58.62 249 VAL A O 1
ATOM 1975 N N . LEU A 1 250 ? 6.008 -18.181 12.501 1.00 62.28 250 LEU A N 1
ATOM 1976 C CA . LEU A 1 250 ? 5.878 -18.831 13.801 1.00 62.28 250 LEU A CA 1
ATOM 1977 C C . LEU A 1 250 ? 6.503 -17.993 14.928 1.00 62.28 250 LEU A C 1
ATOM 1979 O O . LEU A 1 250 ? 5.939 -17.921 16.016 1.00 62.28 250 LEU A O 1
ATOM 1983 N N . ARG A 1 251 ? 7.608 -17.281 14.660 1.00 59.06 251 ARG A N 1
ATOM 1984 C CA . ARG A 1 251 ? 8.203 -16.298 15.583 1.00 59.06 251 ARG A CA 1
ATOM 1985 C C . ARG A 1 251 ? 7.266 -15.116 15.824 1.00 59.06 251 ARG A C 1
ATOM 1987 O O . ARG A 1 251 ? 7.085 -14.712 16.968 1.00 59.06 251 ARG 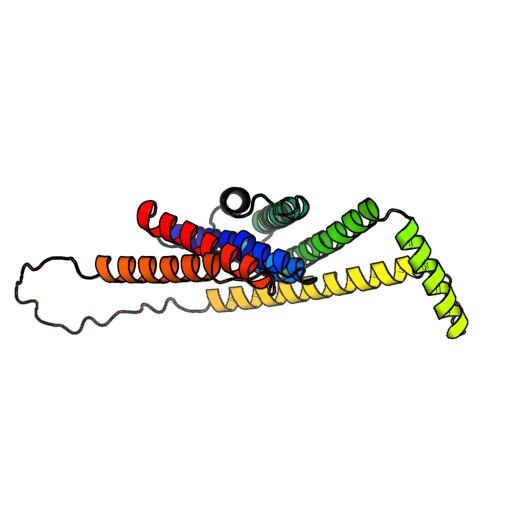A O 1
ATOM 1994 N N . SER A 1 252 ? 6.655 -14.585 14.767 1.00 51.12 252 SER A N 1
ATOM 1995 C CA . SER A 1 252 ? 5.695 -13.475 14.857 1.00 51.12 252 SER A CA 1
ATOM 1996 C C . SER A 1 252 ? 4.456 -13.896 15.646 1.00 51.12 252 SER A C 1
ATOM 1998 O O . SER A 1 252 ? 4.001 -13.173 16.529 1.00 51.12 252 SER A O 1
ATOM 2000 N N . PHE A 1 253 ? 3.965 -15.110 15.390 1.00 65.62 253 PHE A N 1
ATOM 2001 C CA . PHE A 1 253 ? 2.867 -15.719 16.127 1.00 65.62 253 PHE A CA 1
ATOM 2002 C C . PHE A 1 253 ? 3.211 -15.937 17.608 1.00 65.62 253 PHE A C 1
ATOM 2004 O O . PHE A 1 253 ? 2.419 -15.566 18.469 1.00 65.62 253 PHE A O 1
ATOM 2011 N N . LEU A 1 254 ? 4.402 -16.459 17.926 1.00 62.47 254 LEU A N 1
ATOM 2012 C CA . LEU A 1 254 ? 4.870 -16.655 19.304 1.00 62.47 254 LEU A CA 1
ATOM 2013 C C . LEU A 1 254 ? 4.996 -15.337 20.068 1.00 62.47 254 LEU A C 1
ATOM 2015 O O . LEU A 1 254 ? 4.544 -15.259 21.204 1.00 62.47 254 LEU A O 1
ATOM 2019 N N . ILE A 1 255 ? 5.570 -14.298 19.456 1.00 63.53 255 ILE A N 1
ATOM 2020 C CA . ILE A 1 255 ? 5.710 -12.979 20.090 1.00 63.53 255 ILE A CA 1
ATOM 2021 C C . ILE A 1 255 ? 4.329 -12.373 20.368 1.00 63.53 255 ILE A C 1
ATOM 2023 O O . ILE A 1 255 ? 4.089 -11.898 21.476 1.00 63.53 255 ILE A O 1
ATOM 2027 N N . LEU A 1 256 ? 3.402 -12.446 19.406 1.00 52.31 256 LEU A N 1
ATOM 2028 C CA . LEU A 1 256 ? 2.023 -11.979 19.585 1.00 52.31 256 LEU A CA 1
ATOM 2029 C C . LEU A 1 256 ? 1.282 -12.777 20.663 1.00 52.31 256 LEU A C 1
ATOM 2031 O O . LEU A 1 256 ? 0.577 -12.195 21.485 1.00 52.31 256 LEU A O 1
ATOM 2035 N N . MET A 1 257 ? 1.463 -14.098 20.698 1.00 58.84 257 MET A N 1
ATOM 2036 C CA . MET A 1 257 ? 0.831 -14.956 21.696 1.00 58.84 257 MET A CA 1
ATOM 2037 C C . MET A 1 257 ? 1.386 -14.686 23.102 1.00 58.84 257 MET A C 1
ATOM 2039 O O . MET A 1 257 ? 0.620 -14.615 24.059 1.00 58.84 257 MET A O 1
ATOM 2043 N N . LEU A 1 258 ? 2.700 -14.491 23.233 1.00 60.38 258 LEU A N 1
ATOM 2044 C CA . LEU A 1 258 ? 3.365 -14.194 24.504 1.00 60.38 258 LEU A CA 1
ATOM 2045 C C . LEU A 1 258 ? 2.970 -12.802 25.011 1.00 60.38 258 LEU A C 1
ATOM 2047 O O . LEU A 1 258 ? 2.640 -12.649 26.184 1.00 60.38 258 LEU A O 1
ATOM 2051 N N . TRP A 1 259 ? 2.886 -11.816 24.116 1.00 51.97 259 TRP A N 1
ATOM 2052 C CA . TRP A 1 259 ? 2.339 -10.496 24.426 1.00 51.97 259 TRP A CA 1
ATOM 2053 C C . TRP A 1 259 ? 0.896 -10.589 24.935 1.00 51.97 259 TRP A C 1
ATOM 2055 O O . TRP A 1 259 ? 0.571 -10.020 25.973 1.00 51.97 259 TRP A O 1
ATOM 2065 N N . TYR A 1 260 ? 0.035 -11.345 24.249 1.00 55.22 260 TYR A N 1
ATOM 2066 C CA . TYR A 1 260 ? -1.370 -11.494 24.633 1.00 55.22 260 TYR A CA 1
ATOM 2067 C C . TYR A 1 260 ? -1.547 -12.233 25.969 1.00 55.22 260 TYR A C 1
ATOM 2069 O O . TYR A 1 260 ? -2.461 -11.925 26.726 1.00 55.22 260 TYR A O 1
ATOM 2077 N N . LEU A 1 261 ? -0.665 -13.189 26.281 1.00 53.94 261 LEU A N 1
ATOM 2078 C CA . LEU A 1 261 ? -0.761 -14.015 27.487 1.00 53.94 261 LEU A CA 1
ATOM 2079 C C . LEU A 1 261 ? -0.095 -13.389 28.730 1.00 53.94 261 LEU A C 1
ATOM 2081 O O . LEU A 1 261 ? -0.443 -13.770 29.847 1.00 53.94 261 LEU A O 1
ATOM 2085 N N . VAL A 1 262 ? 0.877 -12.484 28.548 1.00 51.78 262 VAL A N 1
ATOM 2086 C CA . VAL A 1 262 ? 1.668 -11.874 29.640 1.00 51.78 262 VAL A CA 1
ATOM 2087 C C . VAL A 1 262 ? 1.326 -10.398 29.872 1.00 51.78 262 VAL A C 1
ATOM 2089 O O . VAL A 1 262 ? 1.356 -9.954 31.016 1.00 51.78 262 VAL A O 1
ATOM 2092 N N . LEU A 1 263 ? 1.007 -9.639 28.818 1.00 44.62 263 LEU A N 1
ATOM 2093 C CA . LEU A 1 263 ? 0.804 -8.183 28.872 1.00 44.62 263 LEU A CA 1
ATOM 2094 C C . LEU A 1 263 ? -0.632 -7.745 28.532 1.00 44.62 263 LEU A C 1
ATOM 2096 O O . LEU A 1 263 ? -0.933 -6.554 28.603 1.00 44.62 263 LEU A O 1
ATOM 2100 N N . GLY A 1 264 ? -1.517 -8.673 28.157 1.00 38.41 264 GLY A N 1
ATOM 2101 C CA . GLY A 1 264 ? -2.942 -8.384 27.993 1.00 38.41 264 GLY A CA 1
ATOM 2102 C C . GLY A 1 264 ? -3.651 -8.303 29.355 1.00 38.41 264 GLY A C 1
ATOM 2103 O O . GLY A 1 264 ? -3.396 -9.173 30.190 1.00 38.41 264 GLY A O 1
ATOM 2104 N N . PRO A 1 265 ? -4.507 -7.294 29.614 1.00 44.28 265 PRO A N 1
ATOM 2105 C CA . PRO A 1 265 ? -5.409 -7.314 30.766 1.00 44.28 265 PRO A CA 1
ATOM 2106 C C . PRO A 1 265 ? -6.400 -8.488 30.716 1.00 44.28 265 PRO A C 1
ATOM 2108 O O . PRO A 1 265 ? -6.800 -8.893 29.599 1.00 44.28 265 PRO A O 1
#